Protein AF-A0A7C3JV66-F1 (afdb_monomer_lite)

Foldseek 3Di:
DDPVVVPPDPLDQFDDDPDLDGHGPPVSLCVVLVVVVVVVVCVVVCPPPPPDPDQDPSRVVSVVVVVVSVVVSVVVVVVVVVVVVVVVVVVVVVVVVVVVVVVVVVVVVVVVVVVVVVVVVVVVVVVVVVVVVVVVVVVCVVQVNPDDDDDDDDVVVVVVVLVVQLVVQLVVQLVVQLVPDPVHSVVSSVVSSVVSCVVSVVVVVLVVQLCVQCPGPDPVSVVSSVVSVVVVVVCVVVVVVVVVVVVVVCVPDPD

Radius of gyration: 59.65 Å; chains: 1; bounding box: 115×51×145 Å

Structure (mmCIF, N/CA/C/O backbone):
data_AF-A0A7C3JV66-F1
#
_entry.id   AF-A0A7C3JV66-F1
#
loop_
_atom_site.group_PDB
_atom_site.id
_atom_site.type_symbol
_atom_site.label_atom_id
_atom_site.label_alt_id
_atom_site.label_comp_id
_atom_site.label_asym_id
_atom_site.label_entity_id
_atom_site.label_seq_id
_atom_site.pdbx_PDB_ins_code
_atom_site.Cartn_x
_atom_site.Cartn_y
_atom_site.Cartn_z
_ato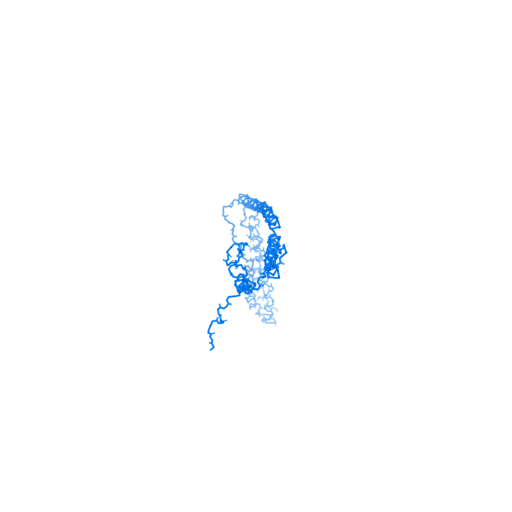m_site.occupancy
_atom_site.B_iso_or_equiv
_atom_site.auth_seq_id
_atom_site.auth_comp_id
_atom_site.auth_asym_id
_atom_site.auth_atom_id
_atom_site.pdbx_PDB_model_num
ATOM 1 N N . MET A 1 1 ? -16.865 -41.214 76.179 1.00 39.75 1 MET A N 1
ATOM 2 C CA . MET A 1 1 ? -16.984 -39.825 75.681 1.00 39.75 1 MET A CA 1
ATOM 3 C C . MET A 1 1 ? -18.108 -39.816 74.647 1.00 39.75 1 MET A C 1
ATOM 5 O O . MET A 1 1 ? -17.989 -40.510 73.648 1.00 39.75 1 MET A O 1
ATOM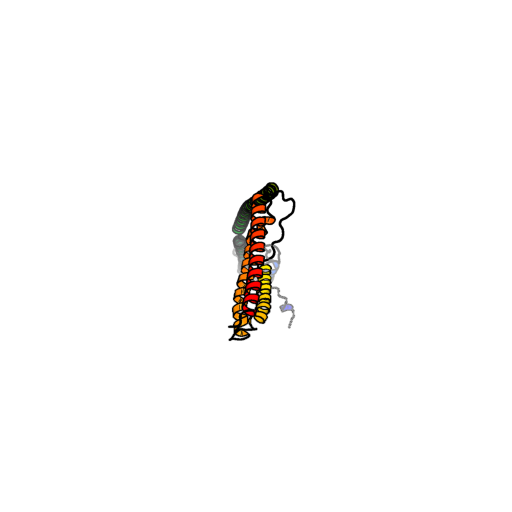 9 N N . LYS A 1 2 ? -19.270 -39.223 74.961 1.00 37.91 2 LYS A N 1
ATOM 10 C CA . LYS A 1 2 ? -20.495 -39.349 74.145 1.00 37.91 2 LYS A CA 1
ATOM 11 C C . LYS A 1 2 ? -20.362 -38.524 72.855 1.00 37.91 2 LYS A C 1
ATOM 13 O O . LYS A 1 2 ? -20.131 -37.323 72.930 1.00 37.91 2 LYS A O 1
ATOM 18 N N . LEU A 1 3 ? -20.567 -39.160 71.697 1.00 39.59 3 LEU A N 1
ATOM 19 C CA . LEU A 1 3 ? -20.550 -38.552 70.352 1.00 39.59 3 LEU A CA 1
ATOM 20 C C . LEU A 1 3 ? -21.604 -37.442 70.128 1.00 39.59 3 LEU A C 1
ATOM 22 O O . LEU A 1 3 ? -21.605 -36.792 69.089 1.00 39.59 3 LEU A O 1
ATOM 26 N N . SER A 1 4 ? -22.481 -37.177 71.100 1.00 42.06 4 SER A N 1
ATOM 27 C CA . SER A 1 4 ? -23.541 -36.166 71.007 1.00 42.06 4 SER A CA 1
ATOM 28 C C . SER A 1 4 ? -23.044 -34.714 71.033 1.00 42.06 4 SER A C 1
ATOM 30 O O . SER A 1 4 ? -23.839 -33.809 70.809 1.00 42.06 4 SER A O 1
ATOM 32 N N . ALA A 1 5 ? -21.761 -34.470 71.322 1.00 41.44 5 ALA A N 1
ATOM 33 C CA . ALA A 1 5 ? -21.188 -33.120 71.370 1.00 41.44 5 ALA A CA 1
ATOM 34 C C . ALA A 1 5 ? -20.700 -32.595 70.003 1.00 41.44 5 ALA A C 1
ATOM 36 O O . ALA A 1 5 ? -20.472 -31.398 69.870 1.00 41.44 5 ALA A O 1
ATOM 37 N N . LEU A 1 6 ? -20.563 -33.459 68.987 1.00 38.09 6 LEU A N 1
ATOM 38 C CA . LEU A 1 6 ? -20.038 -33.088 67.661 1.00 38.09 6 LEU A CA 1
ATOM 39 C C . LEU A 1 6 ? -21.105 -32.570 66.678 1.00 38.09 6 LEU A C 1
ATOM 41 O O . LEU A 1 6 ? -20.753 -31.943 65.687 1.00 38.09 6 LEU A O 1
ATOM 45 N N . PHE A 1 7 ? -22.394 -32.775 66.968 1.00 47.66 7 PHE A N 1
ATOM 46 C CA . PHE A 1 7 ? -23.520 -32.337 66.123 1.00 47.66 7 PHE A CA 1
ATOM 47 C C . PHE A 1 7 ? -24.371 -31.233 66.764 1.00 47.66 7 PHE A C 1
ATOM 49 O O . PHE A 1 7 ? -25.539 -31.056 66.422 1.00 47.66 7 PHE A O 1
ATOM 56 N N . GLY A 1 8 ? -23.808 -30.480 67.711 1.00 44.38 8 GLY A N 1
ATOM 57 C CA . GLY A 1 8 ? -24.455 -29.272 68.208 1.00 44.38 8 GLY A CA 1
ATOM 58 C C . GLY A 1 8 ? -24.410 -28.193 67.134 1.00 44.38 8 GLY A C 1
ATOM 59 O O . GLY A 1 8 ? -23.492 -27.380 67.140 1.00 44.38 8 GLY A O 1
ATOM 60 N N . THR A 1 9 ? -25.376 -28.187 66.211 1.00 49.03 9 THR A N 1
ATOM 61 C CA . THR A 1 9 ? -25.636 -27.029 65.348 1.00 49.03 9 THR A CA 1
ATOM 62 C C . THR A 1 9 ? -25.616 -25.772 66.219 1.00 49.03 9 THR A C 1
ATOM 64 O O . THR A 1 9 ? -26.250 -25.792 67.285 1.00 49.03 9 THR A O 1
ATOM 67 N N . PRO A 1 10 ? -24.889 -24.705 65.830 1.00 47.03 10 PRO A N 1
ATOM 68 C CA . PRO A 1 10 ? -24.920 -23.453 66.573 1.00 47.03 10 PRO A CA 1
ATOM 69 C C . PRO A 1 10 ? -26.387 -23.079 66.772 1.00 47.03 10 PRO A C 1
ATOM 71 O O . PRO A 1 10 ? -27.158 -23.068 65.814 1.00 47.03 10 PRO A O 1
ATOM 74 N N . ARG A 1 11 ? -26.799 -22.903 68.032 1.00 59.09 11 ARG A N 1
ATOM 75 C CA . ARG A 1 11 ? -28.198 -22.643 68.386 1.00 59.09 11 ARG A CA 1
ATOM 76 C C . ARG A 1 11 ? -28.547 -21.237 67.915 1.00 59.09 11 ARG A C 1
ATOM 78 O O . ARG A 1 11 ? -28.377 -20.278 68.661 1.00 59.09 11 ARG A O 1
ATOM 85 N N . THR A 1 12 ? -28.952 -21.117 66.659 1.00 67.81 12 THR A N 1
ATOM 86 C CA . THR A 1 12 ? -29.491 -19.885 66.099 1.00 67.81 12 THR A CA 1
ATOM 87 C C . THR A 1 12 ? -30.889 -19.673 66.661 1.00 67.81 12 THR A C 1
ATOM 89 O O . THR A 1 12 ? -31.653 -20.623 66.808 1.00 67.81 12 THR A O 1
ATOM 92 N N . ASN A 1 13 ? -31.241 -18.428 66.965 1.00 76.69 13 ASN A N 1
ATOM 93 C CA . ASN A 1 13 ? -32.577 -18.069 67.449 1.00 76.69 13 ASN A CA 1
ATOM 94 C C . ASN A 1 13 ? -33.614 -17.983 66.314 1.00 76.69 13 ASN A C 1
ATOM 96 O O . ASN A 1 13 ? -34.725 -17.499 66.511 1.00 76.69 13 ASN A O 1
ATOM 100 N N . VAL A 1 14 ? -33.243 -18.417 65.111 1.00 80.75 14 VAL A N 1
ATOM 101 C CA . VAL A 1 14 ? -34.038 -18.325 63.891 1.00 80.75 14 VAL A CA 1
ATOM 102 C C . VAL A 1 14 ? -34.094 -19.677 63.198 1.00 80.75 14 VAL A C 1
ATOM 104 O O . VAL A 1 14 ? -33.124 -20.442 63.217 1.00 80.75 14 VAL A O 1
ATOM 107 N N . VAL A 1 15 ? -35.235 -19.954 62.575 1.00 81.44 15 VAL A N 1
ATOM 108 C CA . VAL A 1 15 ? -35.468 -21.142 61.757 1.00 81.44 15 VAL A CA 1
ATOM 109 C C . VAL A 1 15 ? -34.633 -21.030 60.485 1.00 81.44 15 VAL A C 1
ATOM 111 O O . VAL A 1 15 ? -34.602 -19.979 59.842 1.00 81.44 15 VAL A O 1
ATOM 114 N N . SER A 1 16 ? -33.966 -22.117 60.090 1.00 76.06 16 SER A N 1
ATOM 115 C CA . SER A 1 16 ? -33.287 -22.173 58.794 1.00 76.06 16 SER A CA 1
ATOM 116 C C . SER A 1 16 ? -34.290 -21.894 57.678 1.00 76.06 16 SER A C 1
ATOM 118 O O . SER A 1 16 ? -35.263 -22.625 57.506 1.00 76.06 16 SER A O 1
ATOM 120 N N . SER A 1 17 ? -34.063 -20.817 56.935 1.00 73.44 17 SER A N 1
ATOM 121 C CA . SER A 1 17 ? -34.985 -20.344 55.912 1.00 73.44 17 SER A CA 1
ATOM 122 C C . SER A 1 17 ? -34.219 -19.811 54.713 1.00 73.44 17 SER A C 1
ATOM 124 O O . SER A 1 17 ? -33.119 -19.279 54.849 1.00 73.44 17 SER A O 1
ATOM 126 N N . ILE A 1 18 ? -34.832 -19.943 53.539 1.00 71.81 18 ILE A N 1
ATOM 127 C CA . ILE A 1 18 ? -34.407 -19.274 52.302 1.00 71.81 18 ILE A CA 1
ATOM 128 C C . ILE A 1 18 ? -34.943 -17.837 52.211 1.00 71.81 18 ILE A C 1
ATOM 130 O O . ILE A 1 18 ? -34.600 -17.105 51.287 1.00 71.81 18 ILE A O 1
ATOM 134 N N . LEU A 1 19 ? -35.812 -17.440 53.146 1.00 73.31 19 LEU A N 1
ATOM 135 C CA . LEU A 1 19 ? -36.377 -16.098 53.211 1.00 73.31 19 LEU A CA 1
ATOM 136 C C . LEU A 1 19 ? -35.350 -15.111 53.773 1.00 73.31 19 LEU A C 1
ATOM 138 O O . LEU A 1 19 ? -34.603 -15.433 54.694 1.00 73.31 19 LEU A O 1
ATOM 142 N N . THR A 1 20 ? -35.379 -13.878 53.266 1.00 66.31 20 THR A N 1
ATOM 143 C CA . THR A 1 20 ? -34.521 -12.770 53.723 1.00 66.31 20 THR A CA 1
ATOM 144 C C . THR A 1 20 ? -34.708 -12.455 55.210 1.00 66.31 20 THR A C 1
ATOM 146 O O . THR A 1 20 ? -33.759 -12.036 55.864 1.00 66.31 20 THR A O 1
ATOM 149 N N . PHE A 1 21 ? -35.907 -12.712 55.742 1.00 71.75 21 PHE A N 1
ATOM 150 C CA . PHE A 1 21 ? -36.226 -12.632 57.165 1.00 71.75 21 PHE A CA 1
ATOM 151 C C . PHE A 1 21 ? -36.651 -14.017 57.663 1.00 71.75 21 PHE A C 1
ATOM 153 O O . PHE A 1 21 ? -37.798 -14.425 57.450 1.00 71.75 21 PHE A O 1
ATOM 160 N N . PRO A 1 22 ? -35.734 -14.786 58.270 1.00 78.69 22 PRO A N 1
ATOM 161 C CA . PRO A 1 22 ? -36.082 -16.072 58.844 1.00 78.69 22 PRO A CA 1
ATOM 162 C C . PRO A 1 22 ? -36.990 -15.864 60.061 1.00 78.69 22 PRO A C 1
ATOM 164 O O . PRO A 1 22 ? -36.826 -14.915 60.827 1.00 78.69 22 PRO A O 1
ATOM 167 N N . GLN A 1 23 ? -37.962 -16.757 60.239 1.00 80.19 23 GLN A N 1
ATOM 168 C CA . GLN A 1 23 ? -38.829 -16.714 61.414 1.00 80.19 23 GLN A CA 1
ATOM 169 C C . GLN A 1 23 ? -38.017 -17.021 62.674 1.00 80.19 23 GLN A C 1
ATOM 171 O O . GLN A 1 23 ? -37.077 -17.818 62.633 1.00 80.19 23 GLN A O 1
ATOM 176 N N . ILE A 1 24 ? -38.396 -16.413 63.797 1.00 81.88 24 ILE A N 1
ATOM 177 C CA . ILE A 1 24 ? -37.800 -16.717 65.101 1.00 81.88 24 ILE A CA 1
ATOM 178 C C . ILE A 1 24 ? -38.102 -18.182 65.442 1.00 81.88 24 ILE A C 1
ATOM 180 O O . ILE A 1 24 ? -39.254 -18.615 65.384 1.00 81.88 24 ILE A O 1
ATOM 184 N N . ASP A 1 25 ? -37.074 -18.952 65.802 1.00 86.75 25 ASP A N 1
ATOM 185 C CA . ASP A 1 25 ? -37.244 -20.314 66.310 1.00 86.75 25 ASP A CA 1
ATOM 186 C C . ASP A 1 25 ? -37.715 -20.238 67.764 1.00 86.75 25 ASP A C 1
ATOM 188 O O . ASP A 1 25 ? -36.920 -20.262 68.706 1.00 86.75 25 ASP A O 1
ATOM 192 N N . ILE A 1 26 ? -39.032 -20.121 67.935 1.00 84.12 26 ILE A N 1
ATOM 193 C CA . ILE A 1 26 ? -39.683 -20.012 69.245 1.00 84.12 26 ILE A CA 1
ATOM 194 C C . ILE A 1 26 ? -39.311 -21.210 70.128 1.00 84.12 26 ILE A C 1
ATOM 196 O O . ILE A 1 26 ? -39.034 -21.046 71.317 1.00 84.12 26 ILE A O 1
ATOM 200 N N . GLU A 1 27 ? -39.257 -22.422 69.570 1.00 83.81 27 GLU A N 1
ATOM 201 C CA . GLU A 1 27 ? -38.907 -23.604 70.353 1.00 83.81 27 GLU A CA 1
ATOM 202 C C . GLU A 1 27 ? -37.419 -23.659 70.704 1.00 83.81 27 GLU A C 1
ATOM 204 O O . GLU A 1 27 ? -37.056 -24.031 71.824 1.00 83.81 27 GLU A O 1
ATOM 209 N N . GLY A 1 28 ? -36.545 -23.309 69.761 1.00 84.31 28 GLY A N 1
ATOM 210 C CA . GLY A 1 28 ? -35.104 -23.212 69.975 1.00 84.31 28 GLY A CA 1
ATOM 211 C C . GLY A 1 28 ? -34.763 -22.184 71.041 1.00 84.31 28 GLY A C 1
ATOM 212 O O . GLY A 1 28 ? -34.009 -22.495 71.967 1.00 84.31 28 GLY A O 1
ATOM 213 N N . MET A 1 29 ? -35.390 -21.011 70.975 1.00 84.06 29 MET A N 1
ATOM 214 C CA . MET A 1 29 ? -35.245 -19.943 71.957 1.00 84.06 29 MET A CA 1
ATOM 215 C C . MET A 1 29 ? -35.806 -20.364 73.322 1.00 84.06 29 MET A C 1
ATOM 217 O O . MET A 1 29 ? -35.121 -20.220 74.335 1.00 84.06 29 MET A O 1
ATOM 221 N N . ALA A 1 30 ? -36.976 -21.014 73.368 1.00 85.19 30 ALA A N 1
ATOM 222 C CA . ALA A 1 30 ? -37.544 -21.535 74.612 1.00 85.19 30 ALA A CA 1
ATOM 223 C C . ALA A 1 30 ? -36.666 -22.612 75.273 1.00 85.19 30 ALA A C 1
ATOM 225 O O . ALA A 1 30 ? -36.559 -22.664 76.503 1.00 85.19 30 ALA A O 1
ATOM 226 N N . ARG A 1 31 ? -36.004 -23.459 74.470 1.00 86.38 31 ARG A N 1
ATOM 227 C CA . ARG A 1 31 ? -35.001 -24.428 74.944 1.00 86.38 31 ARG A CA 1
ATOM 228 C C . ARG A 1 31 ? -33.712 -23.742 75.404 1.00 86.38 31 ARG A C 1
ATOM 230 O O . ARG A 1 31 ? -33.146 -24.159 76.413 1.00 86.38 31 ARG A O 1
ATOM 237 N N . LYS A 1 32 ? -33.243 -22.713 74.690 1.00 84.56 32 LYS A N 1
ATOM 238 C CA . LYS A 1 32 ? -32.028 -21.939 75.010 1.00 84.56 32 LYS A CA 1
ATOM 239 C C . LYS A 1 32 ? -32.172 -21.204 76.343 1.00 84.56 32 LYS A C 1
ATOM 241 O O . LYS A 1 32 ? -31.308 -21.356 77.201 1.00 84.56 32 LYS A O 1
ATOM 246 N N . LEU A 1 33 ? -33.292 -20.509 76.531 1.00 86.88 33 LEU A N 1
ATOM 247 C CA . LEU A 1 33 ? -33.625 -19.746 77.739 1.00 86.88 33 LEU A CA 1
ATOM 248 C C . LEU A 1 33 ? -34.170 -20.621 78.882 1.00 86.88 33 LEU A C 1
ATOM 250 O O . LEU A 1 33 ? -34.411 -20.124 79.981 1.00 86.88 33 LEU A O 1
ATOM 254 N N . ARG A 1 34 ? -34.364 -21.929 78.638 1.00 88.31 34 ARG A N 1
ATOM 255 C CA . ARG A 1 34 ? -34.912 -22.913 79.592 1.00 88.31 34 ARG A CA 1
ATOM 256 C C . ARG A 1 34 ? -36.251 -22.480 80.201 1.00 88.31 34 ARG A C 1
ATOM 258 O O . ARG A 1 34 ? -36.523 -22.736 81.373 1.00 88.31 34 ARG A O 1
ATOM 265 N N . ILE A 1 35 ? -37.113 -21.859 79.392 1.00 88.06 35 ILE A N 1
ATOM 266 C CA . ILE A 1 35 ? -38.351 -21.197 79.847 1.00 88.06 35 ILE A CA 1
ATOM 267 C C . ILE A 1 35 ? -39.253 -22.161 80.630 1.00 88.06 35 ILE A C 1
ATOM 269 O O . ILE A 1 35 ? -39.776 -21.810 81.682 1.00 88.06 35 ILE A O 1
ATOM 273 N N . ARG A 1 36 ? -39.401 -23.410 80.165 1.00 87.38 36 ARG A N 1
ATOM 274 C CA . ARG A 1 36 ? -40.258 -24.416 80.825 1.00 87.38 36 ARG A CA 1
ATOM 275 C C . ARG A 1 36 ? -39.732 -24.861 82.193 1.00 87.38 36 ARG A C 1
ATOM 277 O O . ARG A 1 36 ? -40.522 -25.149 83.086 1.00 87.38 36 ARG A O 1
ATOM 284 N N . GLU A 1 37 ? -38.413 -24.949 82.345 1.00 86.81 37 GLU A N 1
ATOM 285 C CA . GLU A 1 37 ? -37.762 -25.337 83.601 1.00 86.81 37 GLU A CA 1
ATOM 286 C C . GLU A 1 37 ? -37.852 -24.186 84.606 1.00 86.81 37 GLU A C 1
ATOM 288 O O . GLU A 1 37 ? -38.403 -24.362 85.693 1.00 86.81 37 GLU A O 1
ATOM 293 N N . ARG A 1 38 ? -37.458 -22.981 84.176 1.00 86.62 38 ARG A N 1
ATOM 294 C CA . ARG A 1 38 ? -37.539 -21.750 84.973 1.00 86.62 38 ARG A CA 1
ATOM 295 C C . ARG A 1 38 ? -38.971 -21.431 85.384 1.00 86.62 38 ARG A C 1
ATOM 297 O O . ARG A 1 38 ? -39.207 -21.139 86.546 1.00 86.62 38 ARG A O 1
ATOM 304 N N . GLY A 1 39 ? -39.943 -21.575 84.483 1.00 87.12 39 GLY A N 1
ATOM 305 C CA . GLY A 1 39 ? -41.360 -21.377 84.797 1.00 87.12 39 GLY A CA 1
ATOM 306 C C . GLY A 1 39 ? -41.881 -22.362 85.850 1.00 87.12 39 GLY A C 1
ATOM 307 O O . GLY A 1 39 ? -42.653 -21.983 86.727 1.00 87.12 39 GLY A O 1
ATOM 308 N N . ARG A 1 40 ? -41.417 -23.620 85.836 1.00 87.56 40 ARG A N 1
ATOM 309 C CA . ARG A 1 40 ? -41.787 -24.615 86.857 1.00 87.56 40 ARG A CA 1
ATOM 310 C C . ARG A 1 40 ? -41.147 -24.319 88.214 1.00 87.56 40 ARG A C 1
ATOM 312 O O . ARG A 1 40 ? -41.765 -24.576 89.245 1.00 87.56 40 ARG A O 1
ATOM 319 N N . GLU A 1 41 ? -39.918 -23.815 88.226 1.00 86.94 41 GLU A N 1
ATOM 320 C CA . GLU A 1 41 ? -39.219 -23.396 89.444 1.00 86.94 41 GLU A CA 1
ATOM 321 C C . GLU A 1 41 ? -39.828 -22.127 90.051 1.00 86.94 41 GLU A C 1
ATOM 323 O O . GLU A 1 41 ? -40.083 -22.098 91.254 1.00 86.94 41 GLU A O 1
ATOM 328 N N . GLN A 1 42 ? -40.123 -21.123 89.223 1.00 85.31 42 GLN A N 1
ATOM 329 C CA . GLN A 1 42 ? -40.795 -19.873 89.600 1.00 85.31 42 GLN A CA 1
ATOM 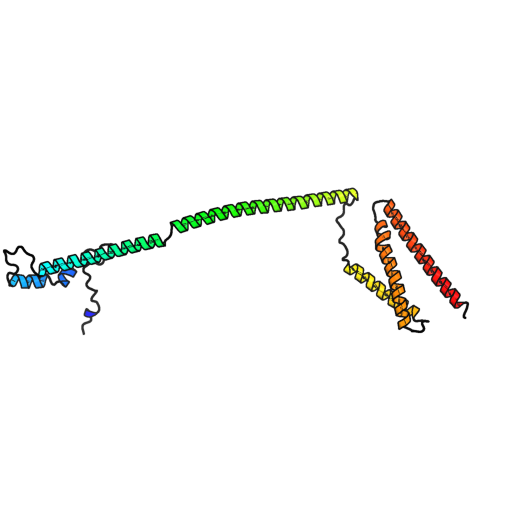330 C C . GLN A 1 42 ? -42.209 -20.148 90.136 1.00 85.31 42 GLN A C 1
ATOM 332 O O . GLN A 1 42 ? -42.565 -19.691 91.222 1.00 85.31 42 GLN A O 1
ATOM 337 N N . GLY A 1 43 ? -42.976 -21.008 89.456 1.00 84.31 43 GLY A N 1
ATOM 338 C CA . GLY A 1 43 ? -44.329 -21.382 89.875 1.00 84.31 43 GLY A CA 1
ATOM 339 C C . GLY A 1 43 ? -44.380 -22.098 91.229 1.00 84.31 43 GLY A C 1
ATOM 340 O O . GLY A 1 43 ? -45.268 -21.835 92.031 1.00 84.31 43 GLY A O 1
ATOM 341 N N . LYS A 1 44 ? -43.387 -22.941 91.559 1.00 88.94 44 LYS A N 1
ATOM 342 C CA . LYS A 1 44 ? -43.268 -23.543 92.907 1.00 88.94 44 LYS A CA 1
ATOM 343 C C . LYS A 1 44 ? -43.017 -22.509 94.007 1.00 88.94 44 LYS A C 1
ATOM 345 O O . LYS A 1 44 ? -43.246 -22.802 95.177 1.00 88.94 44 LYS A O 1
ATOM 350 N N . ARG A 1 45 ? -42.499 -21.339 93.639 1.00 86.38 45 ARG A N 1
ATOM 351 C CA . ARG A 1 45 ? -42.151 -20.240 94.545 1.00 86.38 45 ARG A CA 1
ATOM 352 C C . ARG A 1 45 ? -43.211 -19.133 94.547 1.00 86.38 45 ARG A C 1
ATOM 354 O O . ARG A 1 45 ? -43.001 -18.144 95.236 1.00 86.38 45 ARG A O 1
ATOM 361 N N . ASN A 1 46 ? -44.328 -19.306 93.823 1.00 82.44 46 ASN A N 1
ATOM 362 C CA . ASN A 1 46 ? -45.352 -18.277 93.592 1.00 82.44 46 ASN A CA 1
ATOM 363 C C . ASN A 1 46 ? -44.750 -16.950 93.100 1.00 82.44 46 ASN A C 1
ATOM 365 O O . ASN A 1 46 ? -45.087 -15.872 93.588 1.00 82.44 46 ASN A O 1
ATOM 369 N N . LEU A 1 47 ? -43.819 -17.059 92.152 1.00 80.69 47 LEU A N 1
ATOM 370 C CA . LEU A 1 47 ? -43.228 -15.937 91.439 1.00 80.69 47 LEU A CA 1
ATOM 371 C C . LEU A 1 47 ? -43.715 -15.958 89.978 1.00 80.69 47 LEU A C 1
ATOM 373 O O . LEU A 1 47 ? -43.746 -17.043 89.387 1.00 80.69 47 LEU A O 1
ATOM 377 N N . PRO A 1 48 ? -44.052 -14.801 89.383 1.00 80.12 48 PRO A N 1
ATOM 378 C CA . PRO A 1 48 ? -44.224 -13.495 90.028 1.00 80.12 48 PRO A CA 1
ATOM 379 C C . PRO A 1 48 ? -45.451 -13.460 90.962 1.00 80.12 48 PRO A C 1
ATOM 381 O O . PRO A 1 48 ? -46.309 -14.341 90.921 1.00 80.12 48 PRO A O 1
ATOM 384 N N . SER A 1 49 ? -45.520 -12.446 91.833 1.00 81.62 49 SER A N 1
ATOM 385 C CA . SER A 1 49 ? -46.692 -12.225 92.696 1.00 81.62 49 SER A CA 1
ATOM 386 C C . SER A 1 49 ? -47.964 -12.086 91.851 1.00 81.62 49 SER A C 1
ATOM 388 O O . SER A 1 49 ? -47.918 -11.492 90.776 1.00 81.62 49 SER A O 1
ATOM 390 N N . LEU A 1 50 ? -49.104 -12.571 92.355 1.00 78.69 50 LEU A N 1
ATOM 391 C CA . LEU A 1 50 ? -50.403 -12.497 91.667 1.00 78.69 50 LEU A CA 1
ATOM 392 C C . LEU A 1 50 ? -50.835 -11.055 91.339 1.00 78.69 50 LEU A C 1
ATOM 394 O O . LEU A 1 50 ? -51.576 -10.847 90.384 1.00 78.69 50 LEU A O 1
ATOM 398 N N . ASP A 1 51 ? -50.338 -10.076 92.099 1.00 83.31 51 ASP A N 1
ATOM 399 C CA . ASP A 1 51 ? -50.605 -8.647 91.892 1.00 83.31 51 ASP A CA 1
ATOM 400 C C . ASP A 1 51 ? -49.528 -7.940 91.044 1.00 83.31 51 ASP A C 1
ATOM 402 O O . ASP A 1 51 ? -49.602 -6.727 90.829 1.00 83.31 51 ASP A O 1
ATOM 406 N N . SER A 1 52 ? -48.505 -8.667 90.576 1.00 82.12 52 SER A N 1
ATOM 407 C CA . SER A 1 52 ? -47.422 -8.088 89.778 1.00 82.12 52 SER A CA 1
ATOM 408 C C . SER A 1 52 ? -47.936 -7.627 88.418 1.00 82.12 52 SER A C 1
ATOM 410 O O . SER A 1 52 ? -48.594 -8.375 87.696 1.00 82.12 52 SER A O 1
ATOM 412 N N . ARG A 1 53 ? -47.599 -6.389 88.051 1.00 81.75 53 ARG A N 1
ATOM 413 C CA . ARG A 1 53 ? -47.883 -5.803 86.729 1.00 81.75 53 ARG A CA 1
ATOM 414 C C . ARG A 1 53 ? -46.625 -5.539 85.908 1.00 81.75 53 ARG A C 1
ATOM 416 O O . ARG A 1 53 ? -46.728 -5.108 84.764 1.00 81.75 53 ARG A O 1
ATOM 423 N N . GLU A 1 54 ? -45.461 -5.767 86.501 1.00 86.62 54 GLU A N 1
ATOM 424 C CA . GLU A 1 54 ? -44.166 -5.599 85.855 1.00 86.62 54 GLU A CA 1
ATOM 425 C C . GLU A 1 54 ? -43.612 -6.955 85.433 1.00 86.62 54 GLU A C 1
ATOM 427 O O . GLU A 1 54 ? -43.896 -7.973 86.074 1.00 86.62 54 GLU A O 1
ATOM 432 N N . LEU A 1 55 ? -42.821 -6.936 84.359 1.00 84.88 55 LEU A N 1
ATOM 433 C CA . LEU A 1 55 ? -42.140 -8.120 83.856 1.00 84.88 55 LEU A CA 1
ATOM 434 C C . LEU A 1 55 ? -41.100 -8.590 84.867 1.00 84.88 55 LEU A C 1
ATOM 436 O O . LEU A 1 55 ? -40.267 -7.800 85.326 1.00 84.88 55 LEU A O 1
ATOM 440 N N . ASP A 1 56 ? -41.120 -9.881 85.169 1.00 85.12 56 ASP A N 1
ATOM 441 C CA . ASP A 1 56 ? -40.108 -10.506 86.004 1.00 85.12 56 ASP A CA 1
ATOM 442 C C . ASP A 1 56 ? -38.748 -10.599 85.277 1.00 85.12 56 ASP A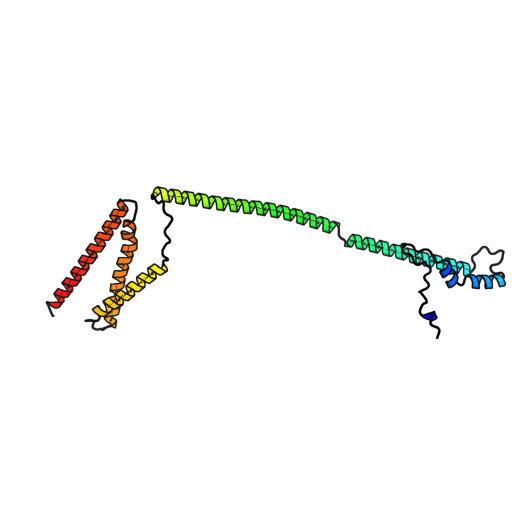 C 1
ATOM 444 O O . ASP A 1 56 ? -38.617 -10.340 84.079 1.00 85.12 56 ASP A O 1
ATOM 448 N N . ALA A 1 57 ? -37.692 -10.971 86.003 1.00 85.50 57 ALA A N 1
ATOM 449 C CA . ALA A 1 57 ? -36.349 -11.059 85.427 1.00 85.50 57 ALA A CA 1
ATOM 450 C C . ALA A 1 57 ? -36.235 -12.072 84.265 1.00 85.50 57 ALA A C 1
ATOM 452 O O . ALA A 1 57 ? -35.380 -11.909 83.398 1.00 85.50 57 ALA A O 1
ATOM 453 N N . VAL A 1 58 ? -37.065 -13.121 84.239 1.00 86.38 58 VAL A N 1
ATOM 454 C CA . VAL A 1 58 ? -37.094 -14.122 83.158 1.00 86.38 58 VAL A CA 1
ATOM 455 C C . VAL A 1 58 ? -37.801 -13.547 81.936 1.00 86.38 58 VAL A C 1
ATOM 457 O O . VAL A 1 58 ? -37.324 -13.711 80.818 1.00 86.38 58 VAL A O 1
ATOM 460 N N . GLU A 1 59 ? -38.922 -12.865 82.146 1.00 86.25 59 GLU A N 1
ATOM 461 C CA . GLU A 1 59 ? -39.710 -12.196 81.119 1.00 86.25 59 GLU A CA 1
ATOM 462 C C . GLU A 1 59 ? -38.910 -11.067 80.459 1.00 86.25 59 GLU A C 1
ATOM 464 O O . GLU A 1 59 ? -38.872 -10.989 79.232 1.00 86.25 59 GLU A O 1
ATOM 469 N N . GLN A 1 60 ? -38.181 -10.264 81.239 1.00 89.56 60 GLN A N 1
ATOM 470 C CA . GLN A 1 60 ? -37.257 -9.255 80.708 1.00 89.56 60 GLN A CA 1
ATOM 471 C C . GLN A 1 60 ? -36.122 -9.881 79.888 1.00 89.56 60 GLN A C 1
ATOM 473 O O . GLN A 1 60 ? -35.761 -9.361 78.836 1.00 89.56 60 GLN A O 1
ATOM 478 N N . GLU A 1 61 ? -35.569 -11.014 80.325 1.00 89.44 61 GLU A N 1
ATOM 479 C CA . GLU A 1 61 ? -34.532 -11.727 79.570 1.00 89.44 61 GLU A CA 1
ATOM 480 C C . GLU A 1 61 ? -35.065 -12.270 78.234 1.00 89.44 61 GLU A C 1
ATOM 482 O O . GLU A 1 61 ? -34.371 -12.192 77.222 1.00 89.44 61 GLU A O 1
ATOM 487 N N . ILE A 1 62 ? -36.310 -12.762 78.203 1.00 88.88 62 ILE A N 1
ATOM 488 C CA . ILE A 1 62 ? -36.976 -13.195 76.965 1.00 88.88 62 ILE A CA 1
ATOM 489 C C . ILE A 1 62 ? -37.153 -12.013 76.005 1.00 88.88 62 ILE A C 1
ATOM 491 O O . ILE A 1 62 ? -36.836 -12.143 74.823 1.00 88.88 62 ILE A O 1
ATOM 495 N N . VAL A 1 63 ? -37.630 -10.867 76.501 1.00 90.25 63 VAL A N 1
ATOM 496 C CA . VAL A 1 63 ? -37.797 -9.650 75.689 1.00 90.25 63 VAL A CA 1
ATOM 497 C C . VAL A 1 63 ? -36.454 -9.195 75.121 1.00 90.25 63 VAL A C 1
ATOM 499 O O . VAL A 1 63 ? -36.336 -9.034 73.908 1.00 90.25 63 VAL A O 1
ATOM 502 N N . ASN A 1 64 ? -35.421 -9.096 75.961 1.00 90.56 64 ASN A N 1
ATOM 503 C CA . ASN A 1 64 ? -34.082 -8.681 75.541 1.00 90.56 64 ASN A CA 1
ATOM 504 C C . ASN A 1 64 ? -33.485 -9.612 74.475 1.00 90.56 64 ASN A C 1
ATOM 506 O O . ASN A 1 64 ? -32.835 -9.147 73.540 1.00 90.56 64 ASN A O 1
ATOM 510 N N . GLU A 1 65 ? -33.697 -10.927 74.586 1.00 88.62 65 GLU A N 1
ATOM 511 C CA . GLU A 1 65 ? -33.207 -11.892 73.597 1.00 88.62 65 GLU A CA 1
ATOM 512 C C . GLU A 1 65 ? -33.914 -11.728 72.241 1.00 88.62 65 GLU A C 1
ATOM 514 O O . GLU A 1 65 ? -33.264 -11.778 71.194 1.00 88.62 65 GLU A O 1
ATOM 519 N N . ILE A 1 66 ? -35.232 -11.497 72.247 1.00 88.00 66 ILE A N 1
ATOM 520 C CA . ILE A 1 66 ? -36.016 -11.248 71.028 1.00 88.00 66 ILE A CA 1
ATOM 521 C C . ILE A 1 66 ? -35.601 -9.922 70.381 1.00 88.00 66 ILE A C 1
ATOM 523 O O . ILE A 1 66 ? -35.392 -9.874 69.169 1.00 88.00 66 ILE A O 1
ATOM 527 N N . GLU A 1 67 ? -35.451 -8.857 71.170 1.00 89.50 67 GLU A N 1
ATOM 528 C CA . GLU A 1 67 ? -35.015 -7.544 70.685 1.00 89.50 67 GLU A CA 1
ATOM 529 C C . GLU A 1 67 ? -33.592 -7.588 70.121 1.00 89.50 67 GLU A C 1
ATOM 531 O O . GLU A 1 67 ? -33.332 -7.036 69.050 1.00 89.50 67 GLU A O 1
ATOM 536 N N . SER A 1 68 ? -32.684 -8.302 70.791 1.00 89.06 68 SER A N 1
ATOM 537 C CA . SER A 1 68 ? -31.314 -8.529 70.327 1.00 89.06 68 SER A CA 1
ATOM 538 C C . SER A 1 68 ? -31.290 -9.250 68.978 1.00 89.06 68 SER A C 1
ATOM 540 O O . SER A 1 68 ? -30.633 -8.791 68.039 1.00 89.06 68 SER A O 1
ATOM 542 N N . GLU A 1 69 ? -32.066 -10.330 68.825 1.00 87.19 69 GLU A N 1
ATOM 543 C CA . GLU A 1 69 ? -32.175 -11.034 67.545 1.00 87.19 69 GLU A CA 1
ATOM 544 C C . GLU A 1 69 ? -32.790 -10.136 66.461 1.00 87.19 69 GLU A C 1
ATOM 546 O O . GLU A 1 69 ? -32.282 -10.086 65.340 1.00 87.19 69 GLU A O 1
ATOM 551 N N . GLY A 1 70 ? -33.827 -9.363 66.798 1.00 85.75 70 GLY A N 1
ATOM 552 C CA . GLY A 1 70 ? -34.416 -8.367 65.903 1.00 85.75 70 GLY A CA 1
ATOM 553 C C . GLY A 1 70 ? -33.386 -7.347 65.407 1.00 85.75 70 GLY A C 1
ATOM 554 O O . GLY A 1 70 ? -33.292 -7.100 64.202 1.00 85.75 70 GLY A O 1
ATOM 555 N N . GLY A 1 71 ? -32.552 -6.822 66.307 1.00 88.94 71 GLY A N 1
ATOM 556 C CA . GLY A 1 71 ? -31.456 -5.911 65.975 1.00 88.94 71 GLY A CA 1
ATOM 557 C C . GLY A 1 71 ? -30.402 -6.546 65.062 1.00 88.94 71 GLY A C 1
ATOM 558 O O . GLY A 1 71 ? -29.964 -5.923 64.093 1.00 88.94 71 GLY A O 1
ATOM 559 N N . VAL A 1 72 ? -30.032 -7.807 65.306 1.00 88.25 72 VAL A N 1
ATOM 560 C CA . VAL A 1 72 ? -29.101 -8.557 64.444 1.00 88.25 72 VAL A CA 1
ATOM 561 C C . VAL A 1 72 ? -29.661 -8.718 63.030 1.00 88.25 72 VAL A C 1
ATOM 563 O O . VAL A 1 72 ? -28.941 -8.487 62.056 1.00 88.25 72 VAL A O 1
ATOM 566 N N . GLN A 1 73 ? -30.931 -9.103 62.892 1.00 86.19 73 GLN A N 1
ATOM 567 C CA . GLN A 1 73 ? -31.556 -9.283 61.578 1.00 86.19 73 GLN A CA 1
ATOM 568 C C . GLN A 1 73 ? -31.736 -7.948 60.842 1.00 86.19 73 GLN A C 1
ATOM 570 O O . GLN A 1 73 ? -31.511 -7.877 59.633 1.00 86.19 73 GLN A O 1
ATOM 575 N N . TYR A 1 74 ? -32.058 -6.872 61.564 1.00 87.19 74 TYR A N 1
ATOM 576 C CA . TYR A 1 74 ? -32.150 -5.529 60.995 1.00 87.19 74 TYR A CA 1
ATOM 577 C C . TYR A 1 74 ? -30.800 -5.022 60.464 1.00 87.19 74 TYR A C 1
ATOM 579 O O . TYR A 1 74 ? -30.719 -4.539 59.336 1.00 87.19 74 TYR A O 1
ATOM 587 N N . ASN A 1 75 ? -29.715 -5.207 61.222 1.00 89.94 75 ASN A N 1
ATOM 588 C CA . ASN A 1 75 ? -28.374 -4.825 60.773 1.00 89.94 75 ASN A CA 1
ATOM 589 C C . ASN A 1 75 ? -27.935 -5.613 59.530 1.00 89.94 75 ASN A C 1
ATOM 591 O O . ASN A 1 75 ? -27.419 -5.023 58.583 1.00 89.94 75 ASN A O 1
ATOM 595 N N . LYS A 1 76 ? -28.223 -6.922 59.471 1.00 88.00 76 LYS A N 1
ATOM 596 C CA . LYS A 1 76 ? -27.973 -7.732 58.263 1.00 88.00 76 LYS A CA 1
ATOM 597 C C . LYS A 1 76 ? -28.723 -7.201 57.043 1.00 88.00 76 LYS A C 1
ATOM 599 O O . LYS A 1 76 ? -28.180 -7.199 55.941 1.00 88.00 76 LYS A O 1
ATOM 604 N N . TYR A 1 77 ? -29.964 -6.752 57.224 1.00 86.19 77 TYR A N 1
ATOM 605 C CA . TYR A 1 77 ? -30.735 -6.138 56.146 1.00 86.19 77 TYR A CA 1
ATOM 606 C C . TYR A 1 77 ? -30.071 -4.851 55.633 1.00 86.19 77 TYR A C 1
ATOM 608 O O . TYR A 1 77 ? -29.917 -4.693 54.420 1.00 86.19 77 TYR A O 1
ATOM 616 N N . LEU A 1 78 ? -29.626 -3.969 56.532 1.00 90.94 78 LEU A N 1
ATOM 617 C CA . LEU A 1 78 ? -28.921 -2.742 56.152 1.00 90.94 78 LEU A CA 1
ATOM 618 C C . LEU A 1 78 ? -27.609 -3.040 55.409 1.00 90.94 78 LEU A C 1
ATOM 620 O O . LEU A 1 78 ? -27.334 -2.421 54.379 1.00 90.94 78 LEU A O 1
ATOM 624 N N . ASP A 1 79 ? -26.841 -4.030 55.868 1.00 91.50 79 ASP A N 1
ATOM 625 C CA . ASP A 1 79 ? -25.610 -4.468 55.200 1.00 91.50 79 ASP A CA 1
ATOM 626 C C . ASP A 1 79 ? -25.882 -5.018 53.795 1.00 91.50 79 ASP A C 1
ATOM 628 O O . ASP A 1 79 ? -25.160 -4.705 52.841 1.00 91.50 79 ASP A O 1
ATOM 632 N N . HIS A 1 80 ? -26.950 -5.804 53.632 1.00 89.06 80 HIS A N 1
ATOM 633 C CA . HIS A 1 80 ? -27.379 -6.279 52.319 1.00 89.06 80 HIS A CA 1
ATOM 634 C C . HIS A 1 80 ? -27.778 -5.116 51.408 1.00 89.06 80 HIS A C 1
ATOM 636 O O . HIS A 1 80 ? -27.325 -5.066 50.266 1.00 89.06 80 HIS A O 1
ATOM 642 N N . GLN A 1 81 ? -28.573 -4.160 51.897 1.00 91.06 81 GLN A N 1
ATOM 643 C CA . GLN A 1 81 ? -28.988 -2.992 51.118 1.00 91.06 81 GLN A CA 1
ATOM 644 C C . GLN A 1 81 ? -27.780 -2.177 50.642 1.00 91.06 81 GLN A C 1
ATOM 646 O O . GLN A 1 81 ? -27.701 -1.815 49.465 1.00 91.06 81 GLN A O 1
ATOM 651 N N . LYS A 1 82 ? -26.809 -1.946 51.531 1.00 93.12 82 LYS A N 1
ATOM 652 C CA . LYS A 1 82 ? -25.555 -1.275 51.190 1.00 93.12 82 LYS A CA 1
ATOM 653 C C . LYS A 1 82 ? -24.769 -2.056 50.138 1.00 93.12 82 LYS A C 1
ATOM 655 O O . LYS A 1 82 ? -24.397 -1.489 49.119 1.00 93.12 82 LYS A O 1
ATOM 660 N N . THR A 1 83 ? -24.609 -3.365 50.327 1.00 91.38 83 THR A N 1
ATOM 661 C CA . THR A 1 83 ? -23.914 -4.239 49.368 1.00 91.38 83 THR A CA 1
ATOM 662 C C . THR A 1 83 ? -24.573 -4.211 47.987 1.00 91.38 83 THR A C 1
ATOM 664 O O . THR A 1 83 ? -23.878 -4.192 46.973 1.00 91.38 83 THR A O 1
ATOM 667 N N . TYR A 1 84 ? -25.909 -4.198 47.916 1.00 86.81 84 TYR A N 1
ATOM 668 C CA . TYR A 1 84 ? -26.627 -4.083 46.645 1.00 86.81 84 TYR A CA 1
ATOM 669 C C . TYR A 1 84 ? -26.413 -2.723 45.980 1.00 86.81 84 TYR A C 1
ATOM 671 O O . TYR A 1 84 ? -26.171 -2.682 44.776 1.00 86.81 84 TYR A O 1
ATOM 679 N N . SER A 1 85 ? -26.452 -1.635 46.751 1.00 88.25 85 SER A N 1
ATOM 680 C CA . SER A 1 85 ? -26.162 -0.287 46.253 1.00 88.25 85 SER A CA 1
ATOM 681 C C . SER A 1 85 ? -24.734 -0.184 45.705 1.00 88.25 85 SER A C 1
ATOM 683 O O . SER A 1 85 ? -24.530 0.249 44.572 1.00 88.25 85 SER A O 1
ATOM 685 N N . ASP A 1 86 ? -23.747 -0.677 46.457 1.00 89.38 86 ASP A N 1
ATOM 686 C CA . ASP A 1 86 ? -22.341 -0.678 46.048 1.00 89.38 86 ASP A CA 1
ATOM 687 C C . ASP A 1 86 ? -22.137 -1.502 44.769 1.00 89.38 86 ASP A C 1
ATOM 689 O O . ASP A 1 86 ? -21.443 -1.066 43.850 1.00 89.38 86 ASP A O 1
ATOM 693 N N . ARG A 1 87 ? -22.803 -2.660 44.657 1.00 87.12 87 ARG A N 1
ATOM 694 C CA . ARG A 1 87 ? -22.776 -3.488 43.442 1.00 87.12 87 ARG A CA 1
ATOM 695 C C . ARG A 1 87 ? -23.401 -2.778 42.245 1.00 87.12 87 ARG A C 1
ATOM 697 O O . ARG A 1 87 ? -22.793 -2.784 41.179 1.00 87.12 87 ARG A O 1
ATOM 704 N N . LEU A 1 88 ? -24.567 -2.154 42.413 1.00 84.50 88 LEU A N 1
ATOM 705 C CA . LEU A 1 88 ? -25.235 -1.393 41.351 1.00 84.50 88 LEU A CA 1
ATOM 706 C C . LEU A 1 88 ? -24.362 -0.239 40.849 1.00 84.50 88 LEU A C 1
ATOM 708 O O . LEU A 1 88 ? -24.210 -0.071 39.642 1.00 84.50 88 LEU A O 1
ATOM 712 N N . ASN A 1 89 ? -23.728 0.494 41.762 1.00 84.06 89 ASN A N 1
ATOM 713 C CA . ASN A 1 89 ? -22.822 1.584 41.409 1.00 84.06 89 ASN A CA 1
ATOM 714 C C . ASN A 1 89 ? -21.541 1.065 40.734 1.00 84.06 89 ASN A C 1
ATOM 716 O O . ASN A 1 89 ? -21.105 1.620 39.728 1.00 84.06 89 ASN A O 1
ATOM 720 N N . SER A 1 90 ? -20.967 -0.037 41.231 1.00 83.25 90 SER A N 1
ATOM 721 C CA . SER A 1 90 ? -19.770 -0.660 40.644 1.00 83.25 90 SER A CA 1
ATOM 722 C C . SER A 1 90 ? -20.005 -1.259 39.259 1.00 83.25 90 SER A C 1
ATOM 724 O O . SER A 1 90 ? -19.072 -1.340 38.465 1.00 83.25 90 SER A O 1
ATOM 726 N N . ALA A 1 91 ? -21.244 -1.661 38.953 1.00 81.38 91 ALA A N 1
ATOM 727 C CA . ALA A 1 91 ? -21.597 -2.192 37.644 1.00 81.38 91 ALA A CA 1
ATOM 728 C C . ALA A 1 91 ? -21.449 -1.134 36.540 1.00 81.38 91 ALA A C 1
ATOM 730 O O . ALA A 1 91 ? -21.360 -1.504 35.372 1.00 81.38 91 ALA A O 1
ATOM 731 N N . GLY A 1 92 ? -21.413 0.160 36.899 1.00 83.88 92 GLY A N 1
ATOM 732 C CA . GLY A 1 92 ? -21.029 1.245 35.995 1.00 83.88 92 GLY A CA 1
ATOM 733 C C . GLY A 1 92 ? -21.840 1.268 34.702 1.00 83.88 92 GLY A C 1
ATOM 734 O O . GLY A 1 92 ? -21.309 1.625 33.655 1.00 83.88 92 GLY A O 1
ATOM 735 N N . LEU A 1 93 ? -23.106 0.836 34.753 1.00 83.69 93 LEU A N 1
ATOM 736 C CA . LEU A 1 93 ? -23.923 0.573 33.563 1.00 83.69 93 LEU A CA 1
ATOM 737 C C . LEU A 1 93 ? -24.078 1.816 32.682 1.00 83.69 93 LEU A C 1
ATOM 739 O O . LEU A 1 93 ? -24.109 1.706 31.461 1.00 83.69 93 LEU A O 1
ATOM 743 N N . GLU A 1 94 ? -24.131 2.993 33.299 1.00 84.50 94 GLU A N 1
ATOM 744 C CA . GLU A 1 94 ? -24.196 4.277 32.603 1.00 84.50 94 GLU A CA 1
ATOM 745 C C . GLU A 1 94 ? -22.891 4.596 31.857 1.00 84.50 94 GLU A C 1
ATOM 747 O O . GLU A 1 94 ? -22.920 4.997 30.690 1.00 84.50 94 GLU A O 1
ATOM 752 N N . THR A 1 95 ? -21.740 4.323 32.480 1.00 88.25 95 THR A N 1
ATOM 753 C CA . THR A 1 95 ? -20.424 4.426 31.834 1.00 88.25 95 THR A CA 1
ATOM 754 C C . THR A 1 95 ? -20.327 3.460 30.661 1.00 88.25 95 THR A C 1
ATOM 756 O O . THR A 1 95 ? -19.982 3.873 29.557 1.00 88.25 95 THR A O 1
ATOM 759 N N . LEU A 1 96 ? -20.713 2.196 30.862 1.00 89.75 96 LEU A N 1
ATOM 760 C CA . LEU A 1 96 ? -20.672 1.171 29.820 1.00 89.75 96 LEU A CA 1
ATOM 761 C C . LEU A 1 96 ? -21.581 1.535 28.634 1.00 89.75 96 LEU A C 1
ATOM 763 O O . LEU A 1 96 ? -21.185 1.400 27.479 1.00 89.75 96 LEU A O 1
ATOM 767 N N . ALA A 1 97 ? -22.790 2.035 28.905 1.00 91.25 97 ALA A N 1
ATOM 768 C CA . ALA A 1 97 ? -23.714 2.489 27.869 1.00 91.25 97 ALA A CA 1
ATOM 769 C C . ALA A 1 97 ? -23.134 3.663 27.063 1.00 91.25 97 ALA A C 1
ATOM 771 O O . ALA A 1 97 ? -23.232 3.683 25.834 1.00 91.25 97 ALA A O 1
ATOM 772 N N . THR A 1 98 ? -22.482 4.607 27.744 1.00 93.81 98 THR A N 1
ATOM 773 C CA . THR A 1 98 ? -21.832 5.761 27.111 1.00 93.81 98 THR A CA 1
ATOM 774 C C . THR A 1 98 ? -20.630 5.337 26.263 1.00 93.81 98 THR A C 1
ATOM 776 O O . THR A 1 98 ? -20.468 5.812 25.138 1.00 93.81 98 THR A O 1
ATOM 779 N N . GLU A 1 99 ? -19.813 4.401 26.751 1.00 94.56 99 GLU A N 1
ATOM 780 C CA . GLU A 1 99 ? -18.687 3.833 26.003 1.00 94.56 99 GLU A CA 1
ATOM 781 C C . GLU A 1 99 ? -19.155 3.101 24.745 1.00 94.56 99 GLU A C 1
ATOM 783 O O . GLU A 1 99 ? -18.623 3.344 23.662 1.00 94.56 99 GLU A O 1
ATOM 788 N N . ILE A 1 100 ? -20.188 2.258 24.854 1.00 95.88 100 ILE A N 1
ATOM 789 C CA . ILE A 1 100 ? -20.758 1.538 23.708 1.00 95.88 100 ILE A CA 1
ATOM 790 C C . ILE A 1 100 ? -21.279 2.523 22.658 1.00 95.88 100 ILE A C 1
ATOM 792 O O . ILE A 1 100 ? -20.984 2.364 21.472 1.00 95.88 100 ILE A O 1
ATOM 796 N N . ALA A 1 101 ? -22.015 3.557 23.075 1.00 96.19 101 ALA A N 1
ATOM 797 C CA . ALA A 1 101 ? -22.517 4.583 22.165 1.00 96.19 101 ALA A CA 1
ATOM 798 C C . ALA A 1 101 ? -21.373 5.335 21.463 1.00 96.19 101 ALA A C 1
ATOM 800 O O . ALA A 1 101 ? -21.416 5.541 20.249 1.00 96.19 101 ALA A O 1
ATOM 801 N N . SER A 1 102 ? -20.324 5.688 22.209 1.00 96.94 102 SER A N 1
ATOM 802 C CA . SER A 1 102 ? -19.134 6.359 21.678 1.00 96.94 102 SER A CA 1
ATOM 803 C C . SER A 1 102 ? -18.396 5.493 20.652 1.00 96.94 102 SER A C 1
ATOM 805 O O . SER A 1 102 ? -18.117 5.945 19.540 1.00 96.94 102 SER A O 1
ATOM 807 N N . ILE A 1 103 ? -18.153 4.218 20.973 1.00 97.69 103 ILE A N 1
ATOM 808 C CA . ILE A 1 103 ? -17.497 3.263 20.070 1.00 97.69 103 ILE A CA 1
ATOM 809 C C . ILE A 1 103 ? -18.330 3.057 18.804 1.00 97.69 103 ILE A C 1
ATOM 811 O O . ILE A 1 103 ? -17.774 3.028 17.708 1.00 97.69 103 ILE A O 1
ATOM 815 N N . ALA A 1 104 ? -19.654 2.934 18.927 1.00 97.69 104 ALA A N 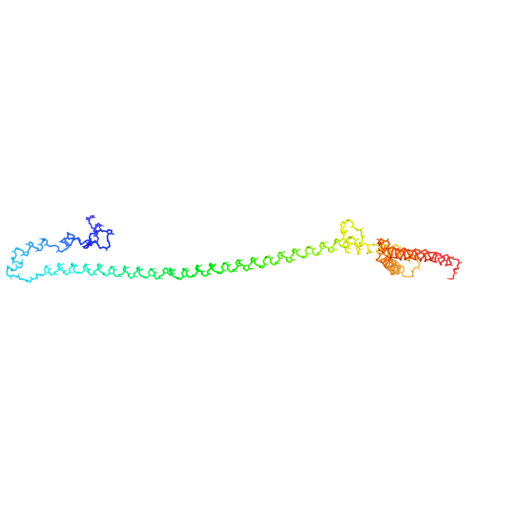1
ATOM 816 C CA . ALA A 1 104 ? -20.538 2.782 17.776 1.00 97.69 104 ALA A CA 1
ATOM 817 C C . ALA A 1 104 ? -20.478 4.008 16.849 1.00 97.69 104 ALA A C 1
ATOM 819 O O . ALA A 1 104 ? -20.362 3.855 15.630 1.00 97.69 104 ALA A O 1
ATOM 820 N N . GLN A 1 105 ? -20.490 5.217 17.417 1.00 97.62 105 GLN A N 1
ATOM 821 C CA . GLN A 1 105 ? -20.399 6.461 16.654 1.00 97.62 105 GLN A CA 1
ATOM 822 C C . GLN A 1 105 ? -19.037 6.616 15.958 1.00 97.62 105 GLN A C 1
ATOM 824 O O . GLN A 1 105 ? -18.968 6.994 14.783 1.00 97.62 105 GLN A O 1
ATOM 829 N N . ASP A 1 106 ? -17.950 6.300 16.659 1.00 97.81 106 ASP A N 1
ATOM 830 C CA . ASP A 1 106 ? -16.596 6.324 16.107 1.00 97.81 106 ASP A CA 1
ATOM 831 C C . ASP A 1 106 ? -16.430 5.278 14.995 1.00 97.81 106 ASP A C 1
ATOM 833 O O . ASP A 1 106 ? -15.909 5.585 13.922 1.00 97.81 106 ASP A O 1
ATOM 837 N N . ALA A 1 107 ? -16.950 4.063 15.189 1.00 97.75 107 ALA A N 1
ATOM 838 C CA . ALA A 1 107 ? -16.938 3.013 14.176 1.00 97.75 107 ALA A CA 1
ATOM 839 C C .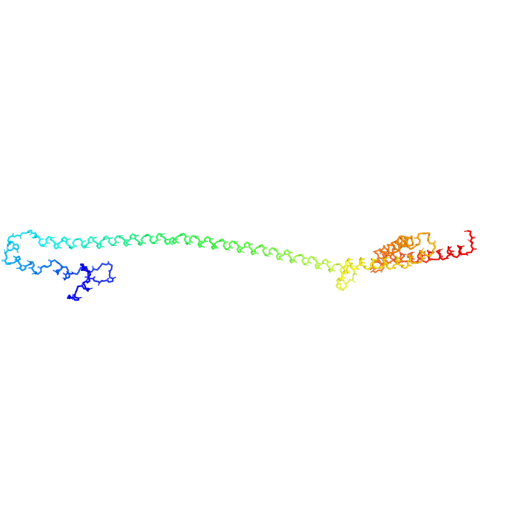 ALA A 1 107 ? -17.700 3.429 12.909 1.00 97.75 107 ALA A C 1
ATOM 841 O O . ALA A 1 107 ? -17.179 3.254 11.804 1.00 97.75 107 ALA A O 1
ATOM 842 N N . ALA A 1 108 ? -18.888 4.028 13.053 1.00 98.06 108 ALA A N 1
ATOM 843 C CA . ALA A 1 108 ? -19.670 4.535 11.926 1.00 98.06 108 ALA A CA 1
ATOM 844 C C . ALA A 1 108 ? -18.908 5.628 11.157 1.00 98.06 108 ALA A C 1
ATOM 846 O O . ALA A 1 108 ? -18.758 5.548 9.936 1.00 98.06 108 ALA A O 1
ATOM 847 N N . THR A 1 109 ? -18.331 6.591 11.878 1.00 97.88 109 THR A N 1
ATOM 848 C CA . THR A 1 109 ? -17.559 7.700 11.292 1.00 97.88 109 THR A CA 1
ATOM 849 C C . THR A 1 109 ? -16.301 7.200 10.573 1.00 97.88 109 THR A C 1
ATOM 851 O O . THR A 1 109 ? -15.978 7.626 9.457 1.00 97.88 109 THR A O 1
ATOM 854 N N . LYS A 1 110 ? -15.581 6.251 11.185 1.00 97.94 110 LYS A N 1
ATOM 855 C CA . LYS A 1 110 ? -14.400 5.612 10.589 1.00 97.94 110 LYS A CA 1
ATOM 856 C C . LYS A 1 110 ? -14.763 4.826 9.338 1.00 97.94 110 LYS A C 1
ATOM 858 O O . LYS A 1 110 ? -14.020 4.887 8.357 1.00 97.94 110 LYS A O 1
ATOM 863 N N . PHE A 1 111 ? -15.882 4.105 9.355 1.00 97.81 111 PHE A N 1
ATOM 864 C CA . PHE A 1 111 ? -16.361 3.358 8.199 1.00 97.81 111 PHE A CA 1
ATOM 865 C C . PHE A 1 111 ? -16.703 4.288 7.032 1.00 97.81 111 PHE A C 1
ATOM 867 O O . PHE A 1 111 ? -16.225 4.068 5.919 1.00 97.81 111 PHE A O 1
ATOM 874 N N . GLU A 1 112 ? -17.447 5.365 7.283 1.00 97.81 112 GLU A N 1
ATOM 875 C CA . GLU A 1 112 ? -17.777 6.366 6.265 1.00 97.81 112 GLU A CA 1
ATOM 876 C C . GLU A 1 112 ? -16.511 6.999 5.670 1.00 97.81 112 GLU A C 1
ATOM 878 O O . GLU A 1 112 ? -16.342 7.054 4.448 1.00 97.81 112 GLU A O 1
ATOM 883 N N . THR A 1 113 ? -15.567 7.393 6.528 1.00 98.12 113 THR A N 1
ATOM 884 C CA . THR A 1 113 ? -14.298 7.992 6.097 1.00 98.12 113 THR A CA 1
ATOM 885 C C . THR A 1 113 ? -13.490 7.031 5.228 1.00 98.12 113 THR A C 1
ATOM 887 O O . THR A 1 113 ? -13.020 7.423 4.159 1.00 98.12 113 THR A O 1
ATOM 890 N N . ARG A 1 114 ? -13.347 5.766 5.648 1.00 96.81 114 ARG A N 1
ATOM 891 C CA . ARG A 1 114 ? -12.614 4.748 4.879 1.00 96.81 114 ARG A CA 1
ATOM 892 C C . ARG A 1 114 ? -13.282 4.446 3.548 1.00 96.81 114 ARG A C 1
ATOM 894 O O . ARG A 1 114 ? -12.583 4.350 2.545 1.00 96.81 114 ARG A O 1
ATOM 901 N N . THR A 1 115 ? -14.608 4.353 3.518 1.00 98.19 115 THR A N 1
ATOM 902 C CA . THR A 1 115 ? -15.355 4.156 2.271 1.00 98.19 115 THR A CA 1
ATOM 903 C C . THR A 1 115 ? -15.151 5.330 1.321 1.00 98.19 115 THR A C 1
ATOM 905 O O . THR A 1 115 ? -14.891 5.116 0.138 1.00 98.19 115 THR A O 1
ATOM 908 N N . ARG A 1 116 ? -15.188 6.571 1.820 1.00 97.12 116 ARG A N 1
ATOM 909 C CA . ARG A 1 116 ? -14.954 7.767 1.001 1.00 97.12 116 ARG A CA 1
ATOM 910 C C . ARG A 1 116 ? -13.540 7.802 0.422 1.00 97.12 116 ARG A C 1
ATOM 912 O O . ARG A 1 116 ? -13.393 8.039 -0.774 1.00 97.12 116 ARG A O 1
ATOM 919 N N . VAL A 1 117 ? -12.522 7.544 1.247 1.00 97.88 117 VAL A N 1
ATOM 920 C CA . VAL A 1 117 ? -11.116 7.499 0.804 1.00 97.88 117 VAL A CA 1
ATOM 921 C C . VAL A 1 117 ? -10.915 6.386 -0.221 1.00 97.88 117 VAL A C 1
ATOM 923 O O . VAL A 1 117 ? -10.491 6.668 -1.335 1.00 97.88 117 VAL A O 1
ATOM 926 N N . GLY A 1 118 ? -11.328 5.155 0.094 1.00 97.38 118 GLY A N 1
ATOM 927 C CA . GLY A 1 118 ? -11.172 4.019 -0.817 1.00 97.38 118 GLY A CA 1
ATOM 928 C C . GLY A 1 118 ? -11.922 4.200 -2.139 1.00 97.38 118 GLY A C 1
ATOM 929 O O . GLY A 1 118 ? -11.431 3.802 -3.192 1.00 97.38 118 GLY A O 1
ATOM 930 N N . THR A 1 119 ? -13.084 4.858 -2.114 1.00 97.88 119 THR A N 1
ATOM 931 C CA . THR A 1 119 ? -13.812 5.228 -3.337 1.00 97.88 119 THR A CA 1
ATOM 932 C C . THR A 1 119 ? -13.023 6.247 -4.162 1.00 97.88 119 THR A C 1
ATOM 934 O O . THR A 1 119 ? -12.918 6.094 -5.378 1.00 97.88 119 THR A O 1
ATOM 937 N N . GLY A 1 120 ? -12.440 7.263 -3.519 1.00 97.88 120 GLY A N 1
ATOM 938 C CA . GLY A 1 120 ? -11.573 8.244 -4.175 1.00 97.88 120 GLY A CA 1
ATOM 939 C C . GLY A 1 120 ? -10.356 7.599 -4.838 1.00 97.88 120 GLY A C 1
ATOM 940 O O . GLY A 1 120 ? -10.113 7.836 -6.022 1.00 97.88 120 GLY A O 1
ATOM 941 N N . ASP A 1 121 ? -9.660 6.724 -4.113 1.00 97.75 121 ASP A N 1
ATOM 942 C CA . ASP A 1 121 ? -8.495 5.988 -4.613 1.00 97.75 121 ASP A CA 1
ATOM 943 C C . ASP A 1 121 ? -8.865 5.106 -5.812 1.00 97.75 121 ASP A C 1
ATOM 945 O O . ASP A 1 121 ? -8.171 5.099 -6.830 1.00 97.75 121 ASP A O 1
ATOM 949 N N . LEU A 1 122 ? -10.010 4.416 -5.744 1.00 98.12 122 LEU A N 1
ATOM 950 C CA . LEU A 1 122 ? -10.512 3.599 -6.847 1.00 98.12 122 LEU A CA 1
ATOM 951 C C . LEU A 1 122 ? -10.814 4.441 -8.095 1.00 98.12 122 LEU A C 1
ATOM 953 O O . LEU A 1 122 ? -10.481 4.032 -9.209 1.00 98.12 122 LEU A O 1
ATOM 957 N N . TYR A 1 123 ? -11.431 5.616 -7.935 1.00 97.88 123 TYR A N 1
ATOM 958 C CA . TYR A 1 123 ? -11.689 6.519 -9.059 1.00 97.88 123 TYR A CA 1
ATOM 959 C C . TYR A 1 123 ? -10.402 7.096 -9.649 1.00 97.88 123 TYR A C 1
ATOM 961 O O . TYR A 1 123 ? -10.311 7.210 -10.873 1.00 97.88 123 TYR A O 1
ATOM 969 N N . ALA A 1 124 ? -9.411 7.420 -8.817 1.00 97.75 124 ALA A N 1
ATOM 970 C CA . ALA A 1 124 ? -8.102 7.871 -9.275 1.00 97.75 124 ALA A CA 1
ATOM 971 C C . ALA A 1 124 ? -7.392 6.777 -10.089 1.00 97.75 124 ALA A C 1
ATOM 973 O O . ALA A 1 124 ? -7.007 7.026 -11.231 1.00 97.75 124 ALA A O 1
ATOM 974 N N . ALA A 1 125 ? -7.335 5.547 -9.570 1.00 97.62 125 ALA A N 1
ATOM 975 C CA . ALA A 1 125 ? -6.749 4.405 -10.271 1.00 97.62 125 ALA A CA 1
ATOM 976 C C . ALA A 1 125 ? -7.489 4.091 -11.582 1.00 97.62 125 ALA A C 1
ATOM 978 O O . ALA A 1 125 ? -6.872 3.874 -12.624 1.00 97.62 125 ALA A O 1
ATOM 979 N N . LYS A 1 126 ? -8.830 4.126 -11.570 1.00 97.81 126 LYS A N 1
ATOM 980 C CA . LYS A 1 126 ? -9.644 3.958 -12.783 1.00 97.81 126 LYS A CA 1
ATOM 981 C C . LYS A 1 126 ? -9.309 5.021 -13.828 1.00 97.81 126 LYS A C 1
ATOM 983 O O . LYS A 1 126 ? -9.212 4.704 -15.013 1.00 97.81 126 LYS A O 1
ATOM 988 N N . ARG A 1 127 ? -9.171 6.277 -13.402 1.00 97.75 127 ARG A N 1
ATOM 989 C CA . ARG A 1 127 ? -8.834 7.393 -14.285 1.00 97.75 127 ARG A CA 1
ATOM 990 C C . ARG A 1 127 ? -7.447 7.216 -14.894 1.00 97.75 127 ARG A C 1
ATOM 992 O O . ARG A 1 127 ? -7.325 7.358 -16.103 1.00 97.75 127 ARG A O 1
ATOM 999 N N . GLU A 1 128 ? -6.453 6.845 -14.095 1.00 97.69 128 GLU A N 1
ATOM 1000 C CA . GLU A 1 128 ? -5.086 6.593 -14.561 1.00 97.69 128 GLU A CA 1
ATOM 1001 C C . GLU A 1 128 ? -5.038 5.476 -15.610 1.00 97.69 128 GLU A C 1
ATOM 1003 O O . GLU A 1 128 ? -4.450 5.652 -16.679 1.00 97.69 128 GLU A O 1
ATOM 1008 N N . VAL A 1 129 ? -5.716 4.351 -15.353 1.00 97.50 129 VAL A N 1
ATOM 1009 C CA . VAL A 1 129 ? -5.819 3.244 -16.317 1.00 97.50 129 VAL A CA 1
ATOM 1010 C C . VAL A 1 129 ? -6.467 3.721 -17.611 1.00 97.50 129 VAL A C 1
ATOM 1012 O O . VAL A 1 129 ? -5.955 3.441 -18.693 1.00 97.50 129 VAL A O 1
ATOM 1015 N N . HIS A 1 130 ? -7.565 4.470 -17.512 1.00 97.88 130 HIS A N 1
ATOM 1016 C CA . HIS A 1 130 ? -8.280 4.957 -18.684 1.00 97.88 130 HIS A CA 1
ATOM 1017 C C . HIS A 1 130 ? -7.452 5.952 -19.506 1.00 97.88 130 HIS A C 1
ATOM 1019 O O . HIS A 1 130 ? -7.390 5.835 -20.728 1.00 97.88 130 HIS A O 1
ATOM 1025 N N . GLU A 1 131 ? -6.797 6.915 -18.855 1.00 97.38 131 GLU A N 1
ATOM 1026 C CA . GLU A 1 131 ? -5.925 7.892 -19.515 1.00 97.38 131 GLU A CA 1
ATOM 1027 C C . GLU A 1 131 ? -4.736 7.193 -20.191 1.00 97.38 131 GLU A C 1
ATOM 1029 O O . GLU A 1 131 ? -4.467 7.445 -21.368 1.00 97.38 131 GLU A O 1
ATOM 1034 N N . THR A 1 132 ? -4.099 6.242 -19.502 1.00 95.56 132 THR A N 1
ATOM 1035 C CA . THR A 1 132 ? -2.974 5.456 -20.036 1.00 95.56 132 THR A CA 1
ATOM 1036 C C . THR A 1 132 ? -3.399 4.585 -21.218 1.00 95.56 132 THR A C 1
ATOM 1038 O O . THR A 1 132 ? -2.696 4.500 -22.226 1.00 95.56 132 THR A O 1
ATOM 1041 N N . GLU A 1 133 ? -4.564 3.941 -21.137 1.00 95.56 133 GLU A N 1
ATOM 1042 C CA . GLU A 1 133 ? -5.100 3.131 -22.229 1.00 95.56 133 GLU A CA 1
ATOM 1043 C C . GLU A 1 133 ? -5.427 3.994 -23.452 1.00 95.56 133 GLU A C 1
ATOM 1045 O O . GLU A 1 133 ? -5.046 3.648 -24.575 1.00 95.56 133 GLU A O 1
ATOM 1050 N N . GLN A 1 134 ? -6.073 5.146 -23.250 1.00 96.56 134 GLN A N 1
ATOM 1051 C CA . GLN A 1 134 ? -6.339 6.093 -24.329 1.00 96.56 134 GLN A CA 1
ATOM 1052 C C . GLN A 1 134 ? -5.043 6.593 -24.976 1.00 96.56 134 GLN A C 1
ATOM 1054 O O . GLN A 1 134 ? -4.961 6.678 -26.204 1.00 96.56 134 GLN A O 1
ATOM 1059 N N . GLU A 1 135 ? -4.024 6.921 -24.182 1.00 95.69 135 GLU A N 1
ATOM 1060 C CA . GLU A 1 135 ? -2.721 7.336 -24.696 1.00 95.69 135 GLU A CA 1
ATOM 1061 C C . GLU A 1 135 ? -2.058 6.217 -25.504 1.00 95.69 135 GLU A C 1
ATOM 1063 O O . GLU A 1 135 ? -1.605 6.458 -26.626 1.00 95.69 135 GLU A O 1
ATOM 1068 N N . LEU A 1 136 ? -2.077 4.979 -24.999 1.00 93.38 136 LEU A N 1
ATOM 1069 C CA . LEU A 1 136 ? -1.559 3.812 -25.707 1.00 93.38 136 LEU A CA 1
ATOM 1070 C C . LEU A 1 136 ? -2.276 3.605 -27.046 1.00 93.38 136 LEU A C 1
ATOM 1072 O O . LEU A 1 136 ? -1.621 3.371 -28.065 1.00 93.38 136 LEU A O 1
ATOM 1076 N N . GLN A 1 137 ? -3.605 3.712 -27.075 1.00 93.44 137 GLN A N 1
ATOM 1077 C CA . GLN A 1 137 ? -4.389 3.594 -28.305 1.00 93.44 137 GLN A CA 1
ATOM 1078 C C . GLN A 1 137 ? -4.053 4.714 -29.296 1.00 93.44 137 GLN A C 1
ATOM 1080 O O . GLN A 1 137 ? -3.807 4.437 -30.471 1.00 93.44 137 GLN A O 1
ATOM 1085 N N . ARG A 1 138 ? -3.949 5.969 -28.836 1.00 94.50 138 ARG A N 1
ATOM 1086 C CA . ARG A 1 138 ? -3.522 7.103 -29.677 1.00 94.50 138 ARG A CA 1
ATOM 1087 C C . ARG A 1 138 ? -2.106 6.903 -30.211 1.00 94.50 138 ARG A C 1
ATOM 1089 O O . ARG A 1 138 ? -1.858 7.163 -31.388 1.00 94.50 138 ARG A O 1
ATOM 1096 N N . PHE A 1 139 ? -1.178 6.422 -29.384 1.00 91.94 139 PHE A N 1
ATOM 1097 C CA . PHE A 1 139 ? 0.188 6.099 -29.791 1.00 91.94 139 PHE A CA 1
ATOM 1098 C C . PHE A 1 139 ? 0.202 5.005 -30.863 1.00 91.94 139 PHE A C 1
ATOM 1100 O O . PHE A 1 139 ? 0.868 5.159 -31.891 1.00 91.94 139 PHE A O 1
ATOM 1107 N N . LYS A 1 140 ? -0.572 3.934 -30.662 1.00 90.69 140 LYS A N 1
ATOM 1108 C CA . LYS A 1 140 ? -0.740 2.848 -31.630 1.00 90.69 140 LYS A CA 1
ATOM 1109 C C . LYS A 1 140 ? -1.315 3.343 -32.950 1.00 90.69 140 LYS A C 1
ATOM 1111 O O . LYS A 1 140 ? -0.747 3.028 -33.986 1.00 90.69 140 LYS A O 1
ATOM 1116 N N . GLN A 1 141 ? -2.365 4.162 -32.933 1.00 91.06 141 GLN A N 1
ATOM 1117 C CA . GLN A 1 141 ? -2.975 4.721 -34.145 1.00 91.06 141 GLN A CA 1
ATOM 1118 C C . GLN A 1 141 ? -2.010 5.643 -34.901 1.00 91.06 141 GLN A C 1
ATOM 1120 O O . GLN A 1 141 ? -1.794 5.456 -36.097 1.00 91.06 141 GLN A O 1
ATOM 1125 N N . ARG A 1 142 ? -1.351 6.581 -34.203 1.00 89.06 142 ARG A N 1
ATOM 1126 C CA . ARG A 1 142 ? -0.363 7.501 -34.804 1.00 89.06 142 ARG A CA 1
ATOM 1127 C C . ARG A 1 142 ? 0.807 6.763 -35.454 1.00 89.06 142 ARG A C 1
ATOM 1129 O O . ARG A 1 142 ? 1.306 7.190 -36.490 1.00 89.06 142 ARG A O 1
ATOM 1136 N N . ASN A 1 143 ? 1.230 5.645 -34.866 1.00 86.19 143 ASN A N 1
ATOM 1137 C CA . ASN A 1 143 ? 2.328 4.828 -35.379 1.00 86.19 143 ASN A CA 1
ATOM 1138 C C . ASN A 1 143 ? 1.856 3.617 -36.210 1.00 86.19 143 ASN A C 1
ATOM 1140 O O . ASN A 1 143 ? 2.692 2.840 -36.670 1.00 86.19 143 ASN A O 1
ATOM 1144 N N . GLY A 1 144 ? 0.543 3.452 -36.418 1.00 88.31 144 GLY A N 1
ATOM 1145 C CA . GLY A 1 144 ? -0.111 2.260 -36.978 1.00 88.31 144 GLY A CA 1
ATOM 1146 C C . GLY A 1 144 ? 0.491 0.941 -36.488 1.00 88.31 144 GLY A C 1
ATOM 1147 O O . GLY A 1 144 ? 1.006 0.158 -37.283 1.00 88.31 144 GLY A O 1
ATOM 1148 N N . LEU A 1 145 ? 0.476 0.748 -35.169 1.00 87.88 145 LEU A N 1
ATOM 1149 C CA . LEU A 1 145 ? 0.935 -0.448 -34.471 1.00 87.88 145 LEU A CA 1
ATOM 1150 C C . LEU A 1 145 ? -0.272 -1.211 -33.919 1.00 87.88 145 LEU A C 1
ATOM 1152 O O . LEU A 1 145 ? -1.023 -0.670 -33.116 1.00 87.88 145 LEU A O 1
ATOM 1156 N N . GLU A 1 146 ? -0.411 -2.487 -34.259 1.00 88.06 146 GLU A N 1
ATOM 1157 C CA . GLU A 1 146 ? -1.455 -3.349 -33.670 1.00 88.06 146 GLU A CA 1
ATOM 1158 C C . GLU A 1 146 ? -0.905 -4.201 -32.514 1.00 88.06 146 GLU A C 1
ATOM 1160 O O . GLU A 1 146 ? -1.566 -4.435 -31.499 1.00 88.06 146 GLU A O 1
ATOM 1165 N N . ARG A 1 147 ? 0.371 -4.572 -32.618 1.00 85.12 147 ARG A N 1
ATOM 1166 C CA . ARG A 1 147 ? 1.111 -5.403 -31.662 1.00 85.12 147 ARG A CA 1
ATOM 1167 C C . ARG A 1 147 ? 1.289 -4.770 -30.265 1.00 85.12 147 ARG A C 1
ATOM 1169 O O . ARG A 1 147 ? 1.267 -3.541 -30.134 1.00 85.12 147 ARG A O 1
ATOM 1176 N N . PRO A 1 148 ? 1.518 -5.584 -29.215 1.00 84.19 148 PRO A N 1
ATOM 1177 C CA . PRO A 1 148 ? 1.957 -5.098 -27.906 1.00 84.19 148 PRO A CA 1
ATOM 1178 C C . PRO A 1 148 ? 3.391 -4.544 -27.944 1.00 84.19 148 PRO A C 1
ATOM 1180 O O . PRO A 1 148 ? 4.134 -4.748 -28.910 1.00 84.19 148 PRO A O 1
ATOM 1183 N N . ALA A 1 149 ? 3.781 -3.838 -26.879 1.00 82.19 149 ALA A N 1
ATOM 1184 C CA . ALA A 1 149 ? 5.155 -3.384 -26.703 1.00 82.19 149 ALA A CA 1
ATOM 1185 C C . ALA A 1 149 ? 6.106 -4.587 -26.634 1.00 82.19 149 ALA A C 1
ATOM 1187 O O . ALA A 1 149 ? 5.815 -5.598 -25.996 1.00 82.19 149 ALA A O 1
ATOM 1188 N N . TRP A 1 150 ? 7.250 -4.479 -27.302 1.00 81.25 150 TRP A N 1
ATOM 1189 C CA . TRP A 1 150 ? 8.305 -5.474 -27.173 1.00 81.25 150 TRP A CA 1
ATOM 1190 C C . TRP A 1 150 ? 8.979 -5.357 -25.809 1.00 81.25 150 TRP A C 1
ATOM 1192 O O . TRP A 1 150 ? 9.289 -4.251 -25.361 1.00 81.25 150 TRP A O 1
ATOM 1202 N N . ASN A 1 151 ? 9.259 -6.503 -25.186 1.00 80.69 151 ASN A N 1
ATOM 1203 C CA . ASN A 1 151 ? 10.063 -6.545 -23.972 1.00 80.69 151 ASN A CA 1
ATOM 1204 C C . ASN A 1 151 ? 11.448 -5.974 -24.271 1.00 80.69 151 ASN A C 1
ATOM 1206 O O . ASN A 1 151 ? 12.156 -6.451 -25.162 1.00 80.69 151 ASN A O 1
ATOM 1210 N N . GLN A 1 152 ? 11.828 -4.935 -23.533 1.00 79.94 152 GLN A N 1
ATOM 1211 C CA . GLN A 1 152 ? 13.144 -4.338 -23.685 1.00 79.94 152 GLN A CA 1
ATOM 1212 C C . GLN A 1 152 ? 14.200 -5.313 -23.168 1.00 79.94 152 GLN A C 1
ATOM 1214 O O . GLN A 1 152 ? 14.087 -5.854 -22.067 1.00 79.94 152 GLN A O 1
ATOM 1219 N N . VAL A 1 153 ? 15.242 -5.535 -23.967 1.00 85.31 153 VAL A N 1
ATOM 1220 C CA . VAL A 1 153 ? 16.408 -6.295 -23.520 1.00 85.31 153 VAL A CA 1
ATOM 1221 C C . VAL A 1 153 ? 17.057 -5.522 -22.365 1.00 85.31 153 VAL A C 1
ATOM 1223 O O . VAL A 1 153 ? 17.309 -4.322 -22.515 1.00 85.31 153 VAL A O 1
ATOM 1226 N N . PRO A 1 154 ? 17.330 -6.158 -21.212 1.00 91.31 154 PRO A N 1
ATOM 1227 C CA . PRO A 1 154 ? 17.898 -5.454 -20.072 1.00 91.31 154 PRO A CA 1
ATOM 1228 C C . PRO A 1 154 ? 19.281 -4.899 -20.428 1.00 91.31 154 PRO A C 1
ATOM 1230 O O . PRO A 1 154 ? 20.098 -5.589 -21.044 1.00 91.31 154 PRO A O 1
ATOM 1233 N N . ARG A 1 155 ? 19.561 -3.656 -20.012 1.00 89.44 155 ARG A N 1
ATOM 1234 C CA . ARG A 1 155 ? 20.796 -2.927 -20.372 1.00 89.44 155 ARG A CA 1
ATOM 1235 C C . ARG A 1 155 ? 22.068 -3.704 -20.033 1.00 89.44 155 ARG A C 1
ATOM 1237 O O . ARG A 1 155 ? 23.018 -3.663 -20.805 1.00 89.44 155 ARG A O 1
ATOM 1244 N N . ILE A 1 156 ? 22.055 -4.466 -18.938 1.00 93.69 156 ILE A N 1
ATOM 1245 C CA . ILE A 1 156 ? 23.186 -5.305 -18.522 1.00 93.69 156 ILE A CA 1
ATOM 1246 C C . ILE A 1 156 ? 23.570 -6.342 -19.581 1.00 93.69 156 ILE A C 1
ATOM 1248 O O . ILE A 1 156 ? 24.751 -6.589 -19.791 1.00 93.69 156 ILE A O 1
ATOM 1252 N N . ARG A 1 157 ? 22.592 -6.904 -20.307 1.00 92.25 157 ARG A N 1
ATOM 1253 C CA . ARG A 1 157 ? 22.861 -7.869 -21.378 1.00 92.25 157 ARG A CA 1
ATOM 1254 C C . ARG A 1 157 ? 23.554 -7.187 -22.556 1.00 92.25 157 ARG A C 1
ATOM 1256 O O . ARG A 1 157 ? 24.480 -7.755 -23.116 1.00 92.25 157 ARG A O 1
ATOM 1263 N N . ILE A 1 158 ? 23.135 -5.970 -22.903 1.00 90.56 158 ILE A N 1
ATOM 1264 C CA . ILE A 1 158 ? 23.742 -5.188 -23.990 1.00 90.56 158 ILE A CA 1
ATOM 1265 C C . ILE A 1 158 ? 25.187 -4.822 -23.631 1.00 90.56 158 ILE A C 1
ATOM 1267 O O . ILE A 1 158 ? 26.092 -5.079 -24.417 1.00 90.56 158 ILE A O 1
ATOM 1271 N N . VAL A 1 159 ? 25.413 -4.285 -22.428 1.00 93.00 159 VAL A N 1
ATOM 1272 C CA . VAL A 1 159 ? 26.758 -3.928 -21.945 1.00 93.00 159 VAL A CA 1
ATOM 1273 C C . VAL A 1 159 ? 27.657 -5.162 -21.850 1.00 93.00 159 VAL A C 1
ATOM 1275 O O . VAL A 1 159 ? 28.803 -5.108 -22.282 1.00 93.00 159 VAL A O 1
ATOM 1278 N N . GLY A 1 160 ? 27.133 -6.287 -21.355 1.00 95.56 160 GLY A N 1
ATOM 1279 C CA . GLY A 1 160 ? 27.875 -7.544 -21.282 1.00 95.56 160 GLY A CA 1
ATOM 1280 C C . GLY A 1 160 ? 28.324 -8.045 -22.656 1.00 95.56 160 GLY A C 1
ATOM 1281 O O . GLY A 1 160 ? 29.481 -8.416 -22.818 1.00 95.56 160 GLY A O 1
ATOM 1282 N N . VAL A 1 161 ? 27.448 -7.997 -23.666 1.00 94.31 161 VAL A N 1
ATOM 1283 C CA . VAL A 1 161 ? 27.813 -8.370 -25.044 1.00 94.31 161 VAL A CA 1
ATOM 1284 C C . VAL A 1 161 ? 28.867 -7.421 -25.620 1.00 94.31 161 VAL A C 1
ATOM 1286 O O . VAL A 1 161 ? 29.834 -7.896 -26.205 1.00 94.31 161 VAL A O 1
ATOM 1289 N N . LEU A 1 162 ? 28.734 -6.103 -25.424 1.00 93.94 162 LEU A N 1
ATOM 1290 C CA . LEU A 1 162 ? 29.740 -5.134 -25.884 1.00 93.94 162 LEU A CA 1
ATOM 1291 C C . LEU A 1 162 ? 31.107 -5.379 -25.238 1.00 93.94 162 LEU A C 1
ATOM 1293 O O . LEU A 1 162 ? 32.122 -5.336 -25.925 1.00 93.94 162 LEU A O 1
ATOM 1297 N N . PHE A 1 163 ? 31.134 -5.682 -23.940 1.00 94.56 163 PHE A N 1
ATOM 1298 C CA . PHE A 1 163 ? 32.368 -6.006 -23.231 1.00 94.56 163 PHE A CA 1
ATOM 1299 C C . PHE A 1 163 ? 33.005 -7.304 -23.746 1.00 94.56 163 PHE A C 1
ATOM 1301 O O . PHE A 1 163 ? 34.219 -7.360 -23.922 1.00 94.56 163 PHE A O 1
ATOM 1308 N N . LEU A 1 164 ? 32.200 -8.332 -24.039 1.00 95.44 164 LEU A N 1
ATOM 1309 C CA . LEU A 1 164 ? 32.696 -9.573 -24.640 1.00 95.44 164 LEU A CA 1
ATOM 1310 C C . LEU A 1 164 ? 33.294 -9.341 -26.032 1.00 95.44 164 LEU A C 1
ATOM 1312 O O . LEU A 1 164 ? 34.362 -9.873 -26.323 1.00 95.44 164 LEU A O 1
ATOM 1316 N N . ILE A 1 165 ? 32.641 -8.529 -26.870 1.00 94.31 165 ILE A N 1
ATOM 1317 C CA . ILE A 1 165 ? 33.168 -8.155 -28.191 1.00 94.31 165 ILE A CA 1
ATOM 1318 C C . ILE A 1 165 ? 34.486 -7.390 -28.034 1.00 94.31 165 ILE A C 1
ATOM 1320 O O . ILE A 1 165 ? 35.463 -7.739 -28.689 1.00 94.31 165 ILE A O 1
ATOM 1324 N N . LEU A 1 166 ? 34.542 -6.412 -27.124 1.00 94.31 166 LEU A N 1
ATOM 1325 C CA . LEU A 1 166 ? 35.752 -5.638 -26.842 1.00 94.31 166 LEU A CA 1
ATOM 1326 C C . LEU A 1 166 ? 36.914 -6.533 -26.389 1.00 94.31 166 LEU A C 1
ATOM 1328 O O . LEU A 1 166 ? 38.035 -6.380 -26.871 1.00 94.31 166 LEU A O 1
ATOM 1332 N N . ALA A 1 167 ? 36.655 -7.477 -25.481 1.00 92.75 167 ALA A N 1
ATOM 1333 C CA . ALA A 1 167 ? 37.662 -8.423 -25.009 1.00 92.75 167 ALA A CA 1
ATOM 1334 C C . ALA A 1 167 ? 38.171 -9.312 -26.153 1.00 92.75 167 ALA A C 1
ATOM 1336 O O . ALA A 1 167 ? 39.378 -9.499 -26.299 1.00 92.75 167 ALA A O 1
ATOM 1337 N N . PHE A 1 168 ? 37.264 -9.816 -26.992 1.00 92.75 168 PHE A N 1
ATOM 1338 C CA . PHE A 1 168 ? 37.617 -10.653 -28.134 1.00 92.75 168 PHE A CA 1
ATOM 1339 C C . PHE A 1 168 ? 38.437 -9.890 -29.183 1.00 92.75 168 PHE A C 1
ATOM 1341 O O . PHE A 1 168 ? 39.481 -10.378 -29.614 1.00 92.75 168 PHE A O 1
ATOM 1348 N N . GLU A 1 169 ? 38.028 -8.670 -29.543 1.00 88.88 169 GLU A N 1
ATOM 1349 C CA . GLU A 1 169 ? 38.801 -7.810 -30.445 1.00 88.88 169 GLU A CA 1
ATOM 1350 C C . GLU A 1 169 ? 40.168 -7.457 -29.875 1.00 88.88 169 GLU A C 1
ATOM 1352 O O . GLU A 1 169 ? 41.152 -7.486 -30.604 1.00 88.88 169 GLU A O 1
ATOM 1357 N N . THR A 1 170 ? 40.254 -7.157 -28.579 1.00 90.31 170 THR A N 1
ATOM 1358 C CA . THR A 1 170 ? 41.533 -6.848 -27.932 1.00 90.31 170 THR A CA 1
ATOM 1359 C C . THR A 1 170 ? 42.500 -8.026 -28.039 1.00 90.31 170 THR A C 1
ATOM 1361 O O . THR A 1 170 ? 43.675 -7.828 -28.335 1.00 90.31 170 THR A O 1
ATOM 1364 N N . VAL A 1 171 ? 42.022 -9.260 -27.839 1.00 88.25 171 VAL A N 1
ATOM 1365 C CA . VAL A 1 171 ? 42.855 -10.467 -27.957 1.00 88.25 171 VAL A CA 1
ATOM 1366 C C . VAL A 1 171 ? 43.313 -10.685 -29.400 1.00 88.25 171 VAL A C 1
ATOM 1368 O O . VAL A 1 171 ? 44.503 -10.895 -29.630 1.00 88.25 171 VAL A O 1
ATOM 1371 N N . LEU A 1 172 ? 42.398 -10.608 -30.372 1.00 85.62 172 LEU A N 1
ATOM 1372 C CA . LEU A 1 172 ? 42.733 -10.815 -31.785 1.00 85.62 172 LEU A CA 1
ATOM 1373 C C . LEU A 1 172 ? 43.665 -9.725 -32.328 1.00 85.62 172 LEU A C 1
ATOM 1375 O O . LEU A 1 172 ? 44.699 -10.037 -32.922 1.00 85.62 172 LEU A O 1
ATOM 1379 N N . ASN A 1 173 ? 43.330 -8.455 -32.088 1.00 84.81 173 ASN A N 1
ATOM 1380 C CA . ASN A 1 173 ? 44.135 -7.320 -32.533 1.00 84.81 173 ASN A CA 1
ATOM 1381 C C . ASN A 1 173 ? 45.476 -7.277 -31.791 1.00 84.81 173 ASN A C 1
ATOM 1383 O O . ASN A 1 173 ? 46.496 -6.991 -32.404 1.00 84.81 173 ASN A O 1
ATOM 1387 N N . GLY A 1 174 ? 45.505 -7.618 -30.499 1.00 85.62 174 GLY A N 1
ATOM 1388 C CA . GLY A 1 174 ? 46.726 -7.624 -29.689 1.00 85.62 174 GLY A CA 1
ATOM 1389 C C . GLY A 1 174 ? 47.706 -8.708 -30.111 1.00 85.62 174 GLY A C 1
ATOM 1390 O O . GLY A 1 174 ? 48.903 -8.443 -30.200 1.00 85.62 174 GLY A O 1
ATOM 1391 N N . ALA A 1 175 ? 47.210 -9.902 -30.448 1.00 82.19 175 ALA A N 1
ATOM 1392 C CA . ALA A 1 175 ? 48.043 -10.963 -31.006 1.00 82.19 175 ALA A CA 1
ATOM 1393 C C . ALA A 1 175 ? 48.693 -10.522 -32.326 1.00 82.19 175 ALA A C 1
ATOM 1395 O O . ALA A 1 175 ? 49.892 -10.716 -32.510 1.00 82.19 175 ALA A O 1
ATOM 1396 N N . PHE A 1 176 ? 47.932 -9.867 -33.207 1.00 80.81 176 PHE A N 1
ATOM 1397 C CA . PHE A 1 176 ? 48.442 -9.380 -34.488 1.00 80.81 176 PHE A CA 1
ATOM 1398 C C . PHE A 1 176 ? 49.444 -8.222 -34.330 1.00 80.81 176 PHE A C 1
ATOM 1400 O O . PHE A 1 176 ? 50.528 -8.270 -34.903 1.00 80.81 176 PHE A O 1
ATOM 1407 N N . LEU A 1 177 ? 49.125 -7.220 -33.505 1.00 79.31 177 LEU A N 1
ATOM 1408 C CA . LEU A 1 177 ? 49.955 -6.025 -33.280 1.00 79.31 177 LEU A CA 1
ATOM 1409 C C . LEU A 1 177 ? 51.206 -6.302 -32.437 1.00 79.31 177 LEU A C 1
ATOM 1411 O O . LEU A 1 177 ? 52.171 -5.545 -32.485 1.00 79.31 177 LEU A O 1
ATOM 1415 N N . SER A 1 178 ? 51.223 -7.399 -31.676 1.00 80.19 178 SER A N 1
ATOM 1416 C CA . SER A 1 178 ? 52.425 -7.827 -30.951 1.00 80.19 178 SER A CA 1
ATOM 1417 C C . SER A 1 178 ? 53.560 -8.275 -31.883 1.00 80.19 178 SER A C 1
ATOM 1419 O O . SER A 1 178 ? 54.729 -8.212 -31.497 1.00 80.19 178 SER A O 1
ATOM 1421 N N . VAL A 1 179 ? 53.240 -8.679 -33.120 1.00 70.75 179 VAL A N 1
ATOM 1422 C CA . VAL A 1 179 ? 54.218 -9.059 -34.147 1.00 70.75 179 VAL A CA 1
ATOM 1423 C C . VAL A 1 179 ? 54.784 -7.784 -34.779 1.00 70.75 179 VAL A C 1
ATOM 1425 O O . VAL A 1 179 ? 54.255 -7.276 -35.761 1.00 70.75 179 VAL A O 1
ATOM 1428 N N . GLY A 1 180 ? 55.852 -7.246 -34.184 1.00 62.03 180 GLY A N 1
ATOM 1429 C CA . GLY A 1 180 ? 56.549 -6.042 -34.666 1.00 62.03 180 GLY A CA 1
ATOM 1430 C C . GLY A 1 180 ? 56.682 -4.909 -33.642 1.00 62.03 180 GLY A C 1
ATOM 1431 O O . GLY A 1 180 ? 57.359 -3.924 -33.922 1.00 62.03 180 GLY A O 1
ATOM 1432 N N . ASN A 1 181 ? 56.092 -5.038 -32.447 1.00 72.12 181 ASN A N 1
ATOM 1433 C CA . ASN A 1 181 ? 56.190 -4.025 -31.392 1.00 72.12 181 ASN A CA 1
ATOM 1434 C C . ASN A 1 181 ? 57.430 -4.248 -30.498 1.00 72.12 181 ASN A C 1
ATOM 1436 O O . ASN A 1 181 ? 57.670 -5.355 -30.013 1.00 72.12 181 ASN A O 1
ATOM 1440 N N . ILE A 1 182 ? 58.187 -3.178 -30.224 1.00 68.62 182 ILE A N 1
ATOM 1441 C CA . ILE A 1 182 ? 59.408 -3.179 -29.392 1.00 68.62 182 ILE A CA 1
ATOM 1442 C C . ILE A 1 182 ? 59.117 -3.656 -27.954 1.00 68.62 182 ILE A C 1
ATOM 1444 O O . ILE A 1 182 ? 59.965 -4.280 -27.319 1.00 68.62 182 ILE A O 1
ATOM 1448 N N . PHE A 1 183 ? 57.900 -3.424 -27.449 1.00 74.06 183 PHE A N 1
ATOM 1449 C CA . PHE A 1 183 ? 57.447 -3.866 -26.122 1.00 74.06 183 PHE A CA 1
ATOM 1450 C C . PHE A 1 183 ? 56.763 -5.248 -26.130 1.00 74.06 183 PHE A C 1
ATOM 1452 O O . PHE A 1 183 ? 56.155 -5.653 -25.132 1.00 74.06 183 PHE A O 1
ATOM 1459 N N . GLY A 1 184 ? 56.840 -5.979 -27.247 1.00 77.50 184 GLY A N 1
ATOM 1460 C CA . GLY A 1 184 ? 56.284 -7.321 -27.403 1.00 77.50 184 GLY A CA 1
ATOM 1461 C C . GLY A 1 184 ? 54.781 -7.382 -27.113 1.00 77.50 184 GLY A C 1
ATOM 1462 O O . GLY A 1 184 ? 54.006 -6.519 -27.527 1.00 77.50 184 GLY A O 1
ATOM 1463 N N . LEU A 1 185 ? 54.357 -8.410 -26.372 1.00 76.31 185 LEU A N 1
ATOM 1464 C CA . LEU A 1 185 ? 52.941 -8.669 -26.091 1.00 76.31 185 LEU A CA 1
ATOM 1465 C C . LEU A 1 185 ? 52.266 -7.542 -25.291 1.00 76.31 185 LEU A C 1
ATOM 1467 O O . LEU A 1 185 ? 51.106 -7.228 -25.539 1.00 76.31 185 LEU A O 1
ATOM 1471 N N . VAL A 1 186 ? 52.983 -6.913 -24.353 1.00 80.31 186 VAL A N 1
ATOM 1472 C CA . VAL A 1 186 ? 52.428 -5.838 -23.511 1.00 80.31 186 VAL A CA 1
ATOM 1473 C C . VAL A 1 186 ? 52.133 -4.590 -24.348 1.00 80.31 186 VAL A C 1
ATOM 1475 O O . VAL A 1 186 ? 51.060 -4.004 -24.208 1.00 80.31 186 VAL A O 1
ATOM 1478 N N . GLY A 1 187 ? 53.042 -4.234 -25.264 1.00 81.12 187 GLY A N 1
ATOM 1479 C CA . GLY A 1 187 ? 52.838 -3.146 -26.227 1.00 81.12 187 GLY A CA 1
ATOM 1480 C C . GLY A 1 187 ? 51.639 -3.405 -27.136 1.00 81.12 187 GLY A C 1
ATOM 1481 O O . GLY A 1 187 ? 50.703 -2.604 -27.166 1.00 81.12 187 GLY A O 1
ATOM 1482 N N . GLY A 1 188 ? 51.610 -4.578 -27.779 1.00 82.38 188 GLY A N 1
ATOM 1483 C CA . GLY A 1 188 ? 50.541 -4.961 -28.706 1.00 82.38 188 GLY A CA 1
ATOM 1484 C C . GLY A 1 188 ? 49.151 -5.004 -28.064 1.00 82.38 188 GLY A C 1
ATOM 1485 O O . GLY A 1 188 ? 48.185 -4.537 -28.663 1.00 82.38 188 GLY A O 1
ATOM 1486 N N . VAL A 1 189 ? 49.027 -5.493 -26.823 1.00 83.88 189 VAL A N 1
ATOM 1487 C CA . VAL A 1 189 ? 47.743 -5.485 -26.095 1.00 83.88 189 VAL A CA 1
ATOM 1488 C C . VAL A 1 189 ? 47.289 -4.059 -25.772 1.00 83.88 189 VAL A C 1
ATOM 1490 O O . VAL A 1 189 ? 46.104 -3.757 -25.898 1.00 83.88 189 VAL A O 1
ATOM 1493 N N . SER A 1 190 ? 48.205 -3.169 -25.381 1.00 84.25 190 SER A N 1
ATOM 1494 C CA . SER A 1 190 ? 47.856 -1.783 -25.043 1.00 84.25 190 SER A CA 1
ATOM 1495 C C . SER A 1 190 ? 47.321 -0.999 -26.250 1.00 84.25 190 SER A C 1
ATOM 1497 O O . SER A 1 190 ? 46.299 -0.320 -26.143 1.00 84.25 190 SER A O 1
ATOM 1499 N N . GLU A 1 191 ? 47.938 -1.176 -27.421 1.00 83.38 191 GLU A N 1
ATOM 1500 C CA . GLU A 1 191 ? 47.478 -0.599 -28.689 1.00 83.38 191 GLU A CA 1
ATOM 1501 C C . GLU A 1 191 ? 46.153 -1.229 -29.144 1.00 83.38 191 GLU A C 1
ATOM 1503 O O . GLU A 1 191 ? 45.234 -0.529 -29.580 1.00 83.38 191 GLU A O 1
ATOM 1508 N N . ALA A 1 192 ? 46.003 -2.544 -28.965 1.00 87.19 192 ALA A N 1
ATOM 1509 C CA . ALA A 1 192 ? 44.792 -3.269 -29.329 1.00 87.19 192 ALA A CA 1
ATOM 1510 C C . ALA A 1 192 ? 43.559 -2.842 -28.530 1.00 87.19 192 ALA A C 1
ATOM 1512 O O . ALA A 1 192 ? 42.476 -2.783 -29.108 1.00 87.19 192 ALA A O 1
ATOM 1513 N N . ILE A 1 193 ? 43.703 -2.503 -27.243 1.00 88.38 193 ILE A N 1
ATOM 1514 C CA . ILE A 1 193 ? 42.591 -1.982 -26.431 1.00 88.38 193 ILE A CA 1
ATOM 1515 C C . ILE A 1 193 ? 42.056 -0.674 -27.024 1.00 88.38 193 ILE A C 1
ATOM 1517 O O . ILE A 1 193 ? 40.842 -0.481 -27.087 1.00 88.38 193 ILE A O 1
ATOM 1521 N N . ILE A 1 194 ? 42.939 0.224 -27.472 1.00 88.19 194 ILE A N 1
ATOM 1522 C CA . ILE A 1 194 ? 42.544 1.520 -28.042 1.00 88.19 194 ILE A CA 1
ATOM 1523 C C . ILE A 1 194 ? 41.800 1.307 -29.365 1.00 88.19 194 ILE A C 1
ATOM 1525 O O . ILE A 1 194 ? 40.728 1.877 -29.572 1.00 88.19 194 ILE A O 1
ATOM 1529 N N . ILE A 1 195 ? 42.338 0.450 -30.238 1.00 86.06 195 ILE A N 1
ATOM 1530 C CA . ILE A 1 195 ? 41.743 0.151 -31.547 1.00 86.06 195 ILE A CA 1
ATOM 1531 C C . ILE A 1 195 ? 40.401 -0.577 -31.388 1.00 86.06 195 ILE A C 1
ATOM 1533 O O . ILE A 1 195 ? 39.413 -0.175 -32.004 1.00 86.06 195 ILE A O 1
ATOM 1537 N N . ALA A 1 196 ? 40.334 -1.593 -30.523 1.00 89.31 196 ALA A N 1
ATOM 1538 C CA . ALA A 1 196 ? 39.099 -2.313 -30.215 1.00 89.31 196 ALA A CA 1
ATOM 1539 C C . ALA A 1 196 ? 38.053 -1.383 -29.575 1.00 89.31 196 ALA A C 1
ATOM 1541 O O . ALA A 1 196 ? 36.883 -1.384 -29.951 1.00 89.31 196 ALA A O 1
ATOM 1542 N N . GLY A 1 197 ? 38.472 -0.509 -28.656 1.00 91.25 197 GLY A N 1
ATOM 1543 C CA . GLY A 1 197 ? 37.600 0.497 -28.050 1.00 91.25 197 GLY A CA 1
ATOM 1544 C C . GLY A 1 197 ? 36.997 1.450 -29.082 1.00 91.25 197 GLY A C 1
ATOM 1545 O O . GLY A 1 197 ? 35.799 1.738 -29.031 1.00 91.25 197 GLY A O 1
ATOM 1546 N N . LEU A 1 198 ? 37.798 1.900 -30.049 1.00 90.31 198 LEU A N 1
ATOM 1547 C CA . LEU A 1 198 ? 37.335 2.761 -31.133 1.00 90.31 198 LEU A CA 1
ATOM 1548 C C . LEU A 1 198 ? 36.373 2.020 -32.073 1.00 90.31 198 LEU A C 1
ATOM 1550 O O . LEU A 1 198 ? 35.326 2.570 -32.412 1.00 90.31 198 LEU A O 1
ATOM 1554 N N . ASN A 1 199 ? 36.661 0.767 -32.436 1.00 88.56 199 ASN A N 1
ATOM 1555 C CA . ASN A 1 199 ? 35.793 -0.014 -33.320 1.00 88.56 199 ASN A CA 1
ATOM 1556 C C . ASN A 1 199 ? 34.439 -0.339 -32.666 1.00 88.56 199 ASN A C 1
ATOM 1558 O O . ASN A 1 199 ? 33.383 0.004 -33.207 1.00 88.56 199 ASN A O 1
ATOM 1562 N N . VAL A 1 200 ? 34.453 -0.900 -31.450 1.00 91.88 200 VAL A N 1
ATOM 1563 C CA . VAL A 1 200 ? 33.231 -1.159 -30.669 1.00 91.88 200 VAL A CA 1
ATOM 1564 C C . VAL A 1 200 ? 32.472 0.139 -30.392 1.00 91.88 200 VAL A C 1
ATOM 1566 O O . VAL A 1 200 ? 31.244 0.163 -30.491 1.00 91.88 200 VAL A O 1
ATOM 1569 N N . GLY A 1 201 ? 33.177 1.230 -30.084 1.00 92.31 201 GLY A N 1
ATOM 1570 C CA . GLY A 1 201 ? 32.585 2.542 -29.828 1.00 92.31 201 GLY A CA 1
ATOM 1571 C C . GLY A 1 201 ? 31.843 3.105 -31.041 1.00 92.31 201 GLY A C 1
ATOM 1572 O O . GLY A 1 201 ? 30.682 3.503 -30.921 1.00 92.31 201 GLY A O 1
ATOM 1573 N N . ILE A 1 202 ? 32.467 3.082 -32.222 1.00 90.75 202 ILE A N 1
ATOM 1574 C CA . ILE A 1 202 ? 31.824 3.506 -33.474 1.00 90.75 202 ILE A CA 1
ATOM 1575 C C . ILE A 1 202 ? 30.627 2.601 -33.782 1.00 90.75 202 ILE A C 1
ATOM 1577 O O . ILE A 1 202 ? 29.542 3.107 -34.079 1.00 90.75 202 ILE A O 1
ATOM 1581 N N . GLY A 1 203 ? 30.782 1.280 -33.651 1.00 91.12 203 GLY A N 1
ATOM 1582 C CA . GLY A 1 203 ? 29.691 0.322 -33.842 1.00 91.12 203 GLY A CA 1
ATOM 1583 C C . GLY A 1 203 ? 28.504 0.585 -32.909 1.00 91.12 203 GLY A C 1
ATOM 1584 O O . GLY A 1 203 ? 27.350 0.563 -33.343 1.00 91.12 203 GLY A O 1
ATOM 1585 N N . TRP A 1 204 ? 28.767 0.917 -31.644 1.00 92.00 204 TRP A N 1
ATOM 1586 C CA . TRP A 1 204 ? 27.737 1.276 -30.673 1.00 92.00 204 TRP A CA 1
ATOM 1587 C C . TRP A 1 204 ? 27.013 2.579 -31.036 1.00 92.00 204 TRP A C 1
ATOM 1589 O O . TRP A 1 204 ? 25.781 2.607 -31.016 1.00 92.00 204 TRP A O 1
ATOM 1599 N N . ILE A 1 205 ? 27.739 3.634 -31.428 1.00 92.06 205 ILE A N 1
ATOM 1600 C CA . ILE A 1 205 ? 27.151 4.918 -31.859 1.00 92.06 205 ILE A CA 1
ATOM 1601 C C . ILE A 1 205 ? 26.251 4.711 -33.082 1.00 92.06 205 ILE A C 1
ATOM 1603 O O . ILE A 1 205 ? 25.116 5.197 -33.124 1.00 92.06 205 ILE A O 1
ATOM 1607 N N . VAL A 1 206 ? 26.737 3.952 -34.064 1.00 91.31 206 VAL A N 1
ATOM 1608 C CA . VAL A 1 206 ? 26.017 3.654 -35.306 1.00 91.31 206 VAL A CA 1
ATOM 1609 C C . VAL A 1 206 ? 24.775 2.792 -35.031 1.00 91.31 206 VAL A C 1
ATOM 1611 O O . VAL A 1 206 ? 23.696 3.064 -35.568 1.00 91.31 206 VAL A O 1
ATOM 1614 N N . GLY A 1 207 ? 24.889 1.815 -34.128 1.00 89.88 207 GLY A N 1
ATOM 1615 C CA . GLY A 1 207 ? 23.778 0.994 -33.648 1.00 89.88 207 GLY A CA 1
ATOM 1616 C C . GLY A 1 207 ? 22.712 1.787 -32.884 1.00 89.88 207 GLY A C 1
ATOM 1617 O O . GLY A 1 207 ? 21.515 1.571 -33.078 1.00 89.88 207 GLY A O 1
ATOM 1618 N N . TRP A 1 208 ? 23.129 2.723 -32.029 1.00 88.44 208 TRP A N 1
ATOM 1619 C CA . TRP A 1 208 ? 22.224 3.527 -31.205 1.00 88.44 208 TRP A CA 1
ATOM 1620 C C . TRP A 1 208 ? 21.494 4.620 -32.001 1.00 88.44 208 TRP A C 1
ATOM 1622 O O . TRP A 1 208 ? 20.317 4.885 -31.733 1.00 88.44 208 TRP A O 1
ATOM 1632 N N . GLY A 1 209 ? 22.168 5.227 -32.983 1.00 88.31 209 GLY A N 1
ATOM 1633 C CA . GLY A 1 209 ? 21.628 6.294 -33.826 1.00 88.31 209 GLY A CA 1
ATOM 1634 C C . GLY A 1 209 ? 21.080 5.788 -35.170 1.00 88.31 209 GLY A C 1
ATOM 1635 O O . GLY A 1 209 ? 19.917 5.380 -35.226 1.00 88.31 209 GLY A O 1
ATOM 1636 N N . PRO A 1 210 ? 21.874 5.822 -36.261 1.00 88.38 210 PRO A N 1
ATOM 1637 C CA . PRO A 1 210 ? 21.425 5.522 -37.624 1.00 88.38 210 PRO A CA 1
ATOM 1638 C C . PRO A 1 210 ? 20.623 4.226 -37.783 1.00 88.38 210 PRO A C 1
ATOM 1640 O O . PRO A 1 210 ? 19.534 4.257 -38.362 1.00 88.38 210 PRO A O 1
ATOM 1643 N N . LEU A 1 211 ? 21.101 3.096 -37.240 1.00 88.38 211 LEU A N 1
ATOM 1644 C CA . LEU A 1 211 ? 20.408 1.810 -37.407 1.00 88.38 211 LEU A CA 1
ATOM 1645 C C . LEU A 1 211 ? 19.020 1.803 -36.764 1.00 88.38 211 LEU A C 1
ATOM 1647 O O . LEU A 1 211 ? 18.099 1.177 -37.290 1.00 88.38 211 LEU A O 1
ATOM 1651 N N . ARG A 1 212 ? 18.832 2.530 -35.660 1.00 88.06 212 ARG A N 1
ATOM 1652 C CA . ARG A 1 212 ? 17.530 2.637 -34.996 1.00 88.06 212 ARG A CA 1
ATOM 1653 C C . ARG A 1 212 ? 16.496 3.323 -35.888 1.00 88.06 212 ARG A C 1
ATOM 1655 O O . ARG A 1 212 ? 15.314 2.978 -35.836 1.00 88.06 212 ARG A O 1
ATOM 1662 N N . TRP A 1 213 ? 16.925 4.281 -36.706 1.00 89.38 213 TRP A N 1
ATOM 1663 C CA . TRP A 1 213 ? 16.035 5.041 -37.582 1.00 89.38 213 TRP A CA 1
ATOM 1664 C C . TRP A 1 213 ? 15.621 4.278 -38.844 1.00 89.38 213 TRP A C 1
ATOM 1666 O O . TRP A 1 213 ? 14.564 4.575 -39.395 1.00 89.38 213 TRP A O 1
ATOM 1676 N N . ILE A 1 214 ? 16.353 3.235 -39.251 1.00 88.94 214 ILE A N 1
ATOM 1677 C CA . ILE A 1 214 ? 15.993 2.379 -40.402 1.00 88.94 214 ILE A CA 1
ATOM 1678 C C . ILE A 1 214 ? 14.628 1.698 -40.200 1.00 88.94 214 ILE A C 1
ATOM 1680 O O . ILE A 1 214 ? 13.866 1.503 -41.149 1.00 88.94 214 ILE A O 1
ATOM 1684 N N . CYS A 1 215 ? 14.289 1.379 -38.951 1.00 83.06 215 CYS A N 1
ATOM 1685 C CA . CYS A 1 215 ? 13.018 0.758 -38.579 1.00 83.06 215 CYS A CA 1
ATOM 1686 C C . CYS A 1 215 ? 11.906 1.776 -38.264 1.00 83.06 215 CYS A C 1
ATOM 1688 O O . CYS A 1 215 ? 10.838 1.390 -37.787 1.00 83.06 215 CYS A O 1
ATOM 1690 N N . HIS A 1 216 ? 12.138 3.073 -38.485 1.00 85.25 216 HIS A N 1
ATOM 1691 C CA . HIS A 1 216 ? 11.162 4.117 -38.185 1.00 85.25 216 HIS A CA 1
ATOM 1692 C C . HIS A 1 216 ? 10.043 4.169 -39.244 1.00 85.25 216 HIS A C 1
ATOM 1694 O O . HIS A 1 216 ? 10.285 3.966 -40.433 1.00 85.25 216 HIS A O 1
ATOM 1700 N N . ARG A 1 217 ? 8.803 4.484 -38.830 1.00 82.94 217 ARG A N 1
ATOM 1701 C CA . ARG A 1 217 ? 7.646 4.607 -39.744 1.00 82.94 217 ARG A CA 1
ATOM 1702 C C . ARG A 1 217 ? 7.768 5.804 -40.689 1.00 82.94 217 ARG A C 1
ATOM 1704 O O . ARG A 1 217 ? 7.449 5.699 -41.868 1.00 82.94 217 ARG A O 1
ATOM 1711 N N . ASN A 1 218 ? 8.221 6.943 -40.167 1.00 87.00 218 ASN A N 1
ATOM 1712 C CA . ASN A 1 218 ? 8.433 8.150 -40.967 1.00 87.00 218 ASN A CA 1
ATOM 1713 C C . ASN A 1 218 ? 9.534 7.924 -42.011 1.00 87.00 218 ASN A C 1
ATOM 1715 O O . ASN A 1 218 ? 10.704 7.763 -41.661 1.00 87.00 218 ASN A O 1
ATOM 1719 N N . VAL A 1 219 ? 9.151 8.003 -43.285 1.00 88.25 219 VAL A N 1
ATOM 1720 C CA . VAL A 1 219 ? 10.036 7.877 -44.452 1.00 88.25 219 VAL A CA 1
ATOM 1721 C C . VAL A 1 219 ? 11.298 8.756 -44.377 1.00 88.25 219 VAL A C 1
ATOM 1723 O O . VAL A 1 219 ? 12.373 8.211 -44.616 1.00 88.25 219 VAL A O 1
ATOM 1726 N N . PRO A 1 220 ? 11.255 10.055 -44.003 1.00 90.44 220 PRO A N 1
ATOM 1727 C CA . PRO A 1 220 ? 12.476 10.870 -43.963 1.00 90.44 220 PRO A CA 1
ATOM 1728 C C . PRO A 1 220 ? 13.485 10.388 -42.912 1.00 90.44 220 PRO A C 1
ATOM 1730 O O . PRO A 1 220 ? 14.681 10.336 -43.185 1.00 90.44 220 PRO A O 1
ATOM 1733 N N . LEU A 1 221 ? 13.014 9.965 -41.734 1.00 89.06 221 LEU A N 1
ATOM 1734 C CA . LEU A 1 221 ? 13.883 9.402 -40.692 1.00 89.06 221 LEU A CA 1
ATOM 1735 C C . LEU A 1 221 ? 14.479 8.064 -41.135 1.00 89.06 221 LEU A C 1
ATOM 1737 O O . LEU A 1 221 ? 15.658 7.805 -40.906 1.00 89.06 221 LEU A O 1
ATOM 1741 N N . LYS A 1 222 ? 13.690 7.244 -41.834 1.00 91.62 222 LYS A N 1
ATOM 1742 C CA . LYS A 1 222 ? 14.165 5.992 -42.422 1.00 91.62 222 LYS A CA 1
ATOM 1743 C C . LYS A 1 222 ? 15.276 6.219 -43.448 1.00 91.62 222 LYS A C 1
ATOM 1745 O O . LYS A 1 222 ? 16.277 5.507 -43.419 1.00 91.62 222 LYS A O 1
ATOM 1750 N N . LEU A 1 223 ? 15.124 7.222 -44.314 1.00 92.50 223 LEU A N 1
ATOM 1751 C CA . LEU A 1 223 ? 16.153 7.604 -45.284 1.00 92.50 223 LEU A CA 1
ATOM 1752 C C . LEU A 1 223 ? 17.421 8.120 -44.596 1.00 92.50 223 LEU A C 1
ATOM 1754 O O . LEU A 1 223 ? 18.508 7.706 -44.982 1.00 92.50 223 LEU A O 1
ATOM 1758 N N . ALA A 1 224 ? 17.294 8.935 -43.544 1.00 92.31 224 ALA A N 1
ATOM 1759 C CA . ALA A 1 224 ? 18.438 9.405 -42.758 1.00 92.31 224 ALA A CA 1
ATOM 1760 C C . ALA A 1 224 ? 19.198 8.253 -42.069 1.00 92.31 224 ALA A C 1
ATOM 1762 O O . ALA A 1 224 ? 20.429 8.233 -42.036 1.00 92.31 224 ALA A O 1
ATOM 1763 N N . GLY A 1 225 ? 18.472 7.259 -41.546 1.00 92.69 225 GLY A N 1
ATOM 1764 C CA . GLY A 1 225 ? 19.074 6.040 -41.002 1.00 92.69 225 GLY A CA 1
ATOM 1765 C C . GLY A 1 225 ? 19.821 5.234 -42.068 1.00 92.69 225 GLY A C 1
ATOM 1766 O O . GLY A 1 225 ? 20.955 4.811 -41.843 1.00 92.69 225 GLY A O 1
ATOM 1767 N N . LEU A 1 226 ? 19.218 5.076 -43.252 1.00 93.62 226 LEU A N 1
ATOM 1768 C CA . LEU A 1 226 ? 19.829 4.370 -44.380 1.00 93.62 226 LEU A CA 1
ATOM 1769 C C . LEU A 1 226 ? 21.086 5.086 -44.894 1.00 93.62 226 LEU A C 1
ATOM 1771 O O . LEU A 1 226 ? 22.097 4.433 -45.141 1.00 93.62 226 LEU A O 1
ATOM 1775 N N . SER A 1 227 ? 21.057 6.417 -45.009 1.00 92.94 227 SER A N 1
ATOM 1776 C CA . SER A 1 227 ? 22.236 7.195 -45.398 1.00 92.94 227 SER A CA 1
ATOM 1777 C C . SER A 1 227 ? 23.347 7.092 -44.357 1.00 92.94 227 SER A C 1
ATOM 1779 O O . SER A 1 227 ? 24.507 6.945 -44.724 1.00 92.94 227 SER A O 1
ATOM 1781 N N . GLY A 1 228 ? 23.012 7.108 -43.062 1.00 92.19 228 GLY A N 1
ATOM 1782 C CA . GLY A 1 228 ? 23.999 6.912 -41.999 1.00 92.19 228 GLY A CA 1
ATOM 1783 C C . GLY A 1 228 ? 24.651 5.526 -42.047 1.00 92.19 228 GLY A C 1
ATOM 1784 O O . GLY A 1 228 ? 25.865 5.417 -41.889 1.00 92.19 228 GLY A O 1
ATOM 1785 N N . LEU A 1 229 ? 23.874 4.476 -42.340 1.00 92.31 229 LEU A N 1
ATOM 1786 C CA . LEU A 1 229 ? 24.411 3.129 -42.560 1.00 92.31 229 LEU A CA 1
ATOM 1787 C C . LEU A 1 229 ? 25.333 3.076 -43.787 1.00 92.31 229 LEU A C 1
ATOM 1789 O O . LEU A 1 229 ? 26.410 2.489 -43.709 1.00 92.31 229 LEU A O 1
ATOM 1793 N N . LEU A 1 230 ? 24.938 3.707 -44.897 1.00 94.38 230 LEU A N 1
ATOM 1794 C CA . LEU A 1 230 ? 25.759 3.786 -46.108 1.00 94.38 230 LEU A CA 1
ATOM 1795 C C . LEU A 1 230 ? 27.108 4.459 -45.818 1.00 94.38 230 LEU A C 1
ATOM 1797 O O . LEU A 1 230 ? 28.149 3.923 -46.186 1.00 94.38 230 LEU A O 1
ATOM 1801 N N . VAL A 1 231 ? 27.093 5.599 -45.122 1.00 93.31 231 VAL A N 1
ATOM 1802 C CA . VAL A 1 231 ? 28.310 6.328 -44.731 1.00 93.31 231 VAL A CA 1
ATOM 1803 C C . VAL A 1 231 ? 29.215 5.454 -43.865 1.00 93.31 231 VAL A C 1
ATOM 1805 O O . VAL A 1 231 ? 30.412 5.381 -44.128 1.00 93.31 231 VAL A O 1
ATOM 1808 N N . TYR A 1 232 ? 28.659 4.746 -42.879 1.00 92.06 232 TYR A N 1
ATOM 1809 C CA . TYR A 1 232 ? 29.433 3.831 -42.039 1.00 92.06 232 TYR A CA 1
ATOM 1810 C C . TYR A 1 232 ? 30.116 2.722 -42.855 1.00 92.06 232 TYR A C 1
ATOM 1812 O O . TYR A 1 232 ? 31.309 2.482 -42.678 1.00 92.06 232 TYR A O 1
ATOM 1820 N N . LEU A 1 233 ? 29.395 2.090 -43.788 1.00 92.62 233 LEU A N 1
ATOM 1821 C CA . LEU A 1 233 ? 29.960 1.052 -44.655 1.00 92.62 233 LEU A CA 1
ATOM 1822 C C . LEU A 1 233 ? 31.067 1.602 -45.561 1.00 92.62 233 LEU A C 1
ATOM 1824 O O . LEU A 1 233 ? 32.129 0.993 -45.662 1.00 92.62 233 LEU A O 1
ATOM 1828 N N . VAL A 1 234 ? 30.851 2.765 -46.183 1.00 94.50 234 VAL A N 1
ATOM 1829 C CA . VAL A 1 234 ? 31.851 3.413 -47.046 1.00 94.50 234 VAL A CA 1
ATOM 1830 C C . VAL A 1 234 ? 33.108 3.767 -46.257 1.00 94.50 234 VAL A C 1
ATOM 1832 O O . VAL A 1 234 ? 34.212 3.494 -46.729 1.00 94.50 234 VAL A O 1
ATOM 1835 N N . LEU A 1 235 ? 32.963 4.323 -45.051 1.00 90.69 235 LEU A N 1
ATOM 1836 C CA . LEU A 1 235 ? 34.099 4.635 -44.182 1.00 90.69 235 LEU A CA 1
ATOM 1837 C C . LEU A 1 235 ? 34.841 3.368 -43.757 1.00 90.69 235 LEU A C 1
ATOM 1839 O O . LEU A 1 235 ? 36.065 3.341 -43.831 1.00 90.69 235 LEU A O 1
ATOM 1843 N N . GLY A 1 236 ? 34.123 2.310 -43.374 1.00 89.19 236 GLY A N 1
ATOM 1844 C CA . GLY A 1 236 ? 34.727 1.033 -42.995 1.00 89.19 236 GLY A CA 1
ATOM 1845 C C . GLY A 1 236 ? 35.516 0.395 -44.139 1.00 89.19 236 GLY A C 1
ATOM 1846 O O . GLY A 1 236 ? 36.661 -0.009 -43.943 1.00 89.19 236 GLY A O 1
ATOM 1847 N N . VAL A 1 237 ? 34.946 0.352 -45.346 1.00 92.19 237 VAL A N 1
ATOM 1848 C CA . VAL A 1 237 ? 35.631 -0.166 -46.542 1.00 92.19 237 VAL A CA 1
ATOM 1849 C C . VAL A 1 237 ? 36.854 0.688 -46.869 1.00 92.19 237 VAL A C 1
ATOM 1851 O O . VAL A 1 237 ? 37.947 0.149 -47.012 1.00 92.19 237 VAL A O 1
ATOM 1854 N N . THR A 1 238 ? 36.698 2.013 -46.919 1.00 91.19 238 THR A N 1
ATOM 1855 C CA . THR A 1 238 ? 37.801 2.944 -47.214 1.00 91.19 238 THR A CA 1
ATOM 1856 C C . THR A 1 238 ? 38.936 2.817 -46.200 1.00 91.19 238 THR A C 1
ATOM 1858 O O . THR A 1 238 ? 40.098 2.756 -46.590 1.00 91.19 238 THR A O 1
ATOM 1861 N N . PHE A 1 239 ? 38.613 2.725 -44.908 1.00 86.12 239 PHE A N 1
ATOM 1862 C CA . PHE A 1 239 ? 39.600 2.540 -43.846 1.00 86.12 239 PHE A CA 1
ATOM 1863 C C . PHE A 1 239 ? 40.366 1.223 -44.012 1.00 86.12 239 PHE A C 1
ATOM 1865 O O . PHE A 1 239 ? 41.594 1.228 -44.005 1.00 86.12 239 PHE A O 1
ATOM 1872 N N . ASN A 1 240 ? 39.664 0.107 -44.232 1.00 86.88 240 ASN A N 1
ATOM 1873 C CA . ASN A 1 240 ? 40.303 -1.200 -44.414 1.00 86.88 240 ASN A CA 1
ATOM 1874 C C . ASN A 1 240 ? 41.179 -1.250 -45.675 1.00 86.88 240 ASN A C 1
ATOM 1876 O O . ASN A 1 240 ? 42.292 -1.770 -45.619 1.00 86.88 240 ASN A O 1
ATOM 1880 N N . LEU A 1 241 ? 40.720 -0.674 -46.793 1.00 88.88 241 LEU A N 1
ATOM 1881 C CA . LEU A 1 241 ? 41.541 -0.543 -48.001 1.00 88.88 241 LEU A CA 1
ATOM 1882 C C . LEU A 1 241 ? 42.779 0.325 -47.744 1.00 88.88 241 LEU A C 1
ATOM 1884 O O . LEU A 1 241 ? 43.869 -0.026 -48.190 1.00 88.88 241 LEU A O 1
ATOM 1888 N N . GLY A 1 242 ? 42.630 1.428 -47.006 1.00 86.50 242 GLY A N 1
ATOM 1889 C CA . GLY A 1 242 ? 43.740 2.300 -46.624 1.00 86.50 242 GLY A CA 1
ATOM 1890 C C . GLY A 1 242 ? 44.799 1.572 -45.795 1.00 86.50 242 GLY A C 1
ATOM 1891 O O . GLY A 1 242 ? 45.983 1.657 -46.109 1.00 86.50 242 GLY A O 1
ATOM 1892 N N . VAL A 1 243 ? 44.379 0.793 -44.794 1.00 82.31 243 VAL A N 1
ATOM 1893 C CA . VAL A 1 243 ? 45.283 -0.035 -43.975 1.00 82.31 243 VAL A CA 1
ATOM 1894 C C . VAL A 1 243 ? 45.981 -1.101 -44.823 1.00 82.31 243 VAL A C 1
ATOM 1896 O O . VAL A 1 243 ? 47.186 -1.301 -44.680 1.00 82.31 243 VAL A O 1
ATOM 1899 N N . ALA A 1 244 ? 45.258 -1.757 -45.734 1.00 83.31 244 ALA A N 1
ATOM 1900 C CA . ALA A 1 244 ? 45.841 -2.749 -46.634 1.00 83.31 244 ALA A CA 1
ATOM 1901 C C . ALA A 1 244 ? 46.916 -2.132 -47.546 1.00 83.31 244 ALA A C 1
ATOM 1903 O O . ALA A 1 244 ? 48.013 -2.675 -47.652 1.00 83.31 244 ALA A O 1
ATOM 1904 N N . HIS A 1 245 ? 46.640 -0.971 -48.147 1.00 86.12 245 HIS A N 1
ATOM 1905 C CA . HIS A 1 245 ? 47.619 -0.251 -48.965 1.00 86.12 245 HIS A CA 1
ATOM 1906 C C . HIS A 1 245 ? 48.827 0.227 -48.156 1.00 86.12 245 HIS A C 1
ATOM 1908 O O . HIS A 1 245 ? 49.955 0.087 -48.621 1.00 86.12 245 HIS A O 1
ATOM 1914 N N . TYR A 1 246 ? 48.606 0.752 -46.948 1.00 79.75 246 TYR A N 1
ATOM 1915 C CA . TYR A 1 246 ? 49.684 1.169 -46.051 1.00 79.75 246 TYR A CA 1
ATOM 1916 C C . TYR A 1 246 ? 50.615 0.002 -45.705 1.00 79.75 246 TYR A C 1
ATOM 1918 O O . TYR A 1 246 ? 51.834 0.138 -45.772 1.00 79.75 246 TYR A O 1
ATOM 1926 N N . ARG A 1 247 ? 50.044 -1.169 -45.410 1.00 78.81 247 ARG A N 1
ATOM 1927 C CA . ARG A 1 247 ? 50.815 -2.381 -45.130 1.00 78.81 247 ARG A CA 1
ATOM 1928 C C . ARG A 1 247 ? 51.659 -2.820 -46.327 1.00 78.81 247 ARG A C 1
ATOM 1930 O O . ARG A 1 247 ? 52.837 -3.098 -46.153 1.00 78.81 247 ARG A O 1
ATOM 1937 N N . VAL A 1 248 ? 51.078 -2.845 -47.527 1.00 83.69 248 VAL A N 1
ATOM 1938 C CA . VAL A 1 248 ? 51.815 -3.209 -48.750 1.00 83.69 248 VAL A CA 1
ATOM 1939 C C . VAL A 1 248 ? 52.961 -2.230 -49.013 1.00 83.69 248 VAL A C 1
ATOM 1941 O O . VAL A 1 248 ? 54.056 -2.666 -49.345 1.00 83.69 248 VAL A O 1
ATOM 1944 N N . ALA A 1 249 ? 52.745 -0.925 -48.814 1.00 80.25 249 ALA A N 1
ATOM 1945 C CA . ALA A 1 249 ? 53.783 0.087 -49.005 1.00 80.25 249 ALA A CA 1
ATOM 1946 C C . ALA A 1 249 ? 54.985 -0.109 -48.059 1.00 80.25 249 ALA A C 1
ATOM 1948 O O . ALA A 1 249 ? 56.127 -0.020 -48.509 1.00 80.25 249 ALA A O 1
ATOM 1949 N N . LEU A 1 250 ? 54.730 -0.443 -46.787 1.00 73.25 250 LEU A N 1
ATOM 1950 C CA . LEU A 1 250 ? 55.767 -0.771 -45.798 1.00 73.25 250 LEU A CA 1
ATOM 1951 C C . LEU A 1 250 ? 56.549 -2.049 -46.137 1.00 73.25 250 LEU A C 1
ATOM 1953 O O . LEU A 1 250 ? 57.715 -2.166 -45.779 1.00 73.25 250 LEU A O 1
ATOM 1957 N N . GLU A 1 251 ? 55.924 -3.013 -46.815 1.00 71.50 251 GLU A N 1
ATOM 1958 C CA . GLU A 1 251 ? 56.585 -4.254 -47.237 1.00 71.50 251 GLU A CA 1
ATOM 1959 C C . GLU A 1 251 ? 57.486 -4.045 -48.477 1.00 71.50 251 GLU A C 1
ATOM 1961 O O . GLU A 1 251 ? 58.419 -4.819 -48.689 1.00 71.50 251 GLU A O 1
ATOM 1966 N N . THR A 1 252 ? 57.248 -3.000 -49.284 1.00 68.44 252 THR A N 1
ATOM 1967 C CA . THR A 1 252 ? 58.003 -2.712 -50.524 1.00 68.44 252 THR A CA 1
ATOM 1968 C C . THR A 1 252 ? 59.164 -1.717 -50.397 1.00 68.44 252 THR A C 1
ATOM 1970 O O . THR A 1 252 ? 60.055 -1.761 -51.243 1.00 68.44 252 THR A O 1
ATOM 1973 N N . GLU A 1 253 ? 59.214 -0.864 -49.368 1.00 53.31 253 GLU A N 1
ATOM 1974 C CA . GLU A 1 253 ? 60.386 -0.015 -49.079 1.00 53.31 253 GLU A CA 1
ATOM 1975 C C . GLU A 1 253 ? 60.934 -0.306 -47.672 1.00 53.31 253 GLU A C 1
ATOM 1977 O O . GLU A 1 253 ? 60.467 0.284 -46.697 1.00 53.31 253 GLU A O 1
ATOM 1982 N N . PRO A 1 254 ? 61.923 -1.213 -47.536 1.00 49.00 254 PRO A N 1
ATOM 1983 C CA . PRO A 1 254 ? 62.589 -1.441 -46.268 1.00 49.00 254 PRO A CA 1
ATOM 1984 C C . PRO A 1 254 ? 63.662 -0.362 -46.093 1.00 49.00 254 PRO A C 1
ATOM 1986 O O . PRO A 1 254 ? 64.759 -0.477 -46.644 1.00 49.00 254 PRO A O 1
ATOM 1989 N N . PHE A 1 255 ? 63.345 0.690 -45.344 1.00 48.22 255 PHE A N 1
ATOM 1990 C CA . PHE A 1 255 ? 64.358 1.520 -44.690 1.00 48.22 255 PHE A CA 1
ATOM 1991 C C . PHE A 1 255 ? 64.410 1.173 -43.205 1.00 48.22 255 PHE A C 1
ATOM 1993 O O . PHE A 1 255 ? 63.328 1.124 -42.575 1.00 48.22 255 PHE A O 1
#

Sequence (255 aa):
MKLSALFGTPRTNVVSSILTFPQIDIEGMARKLRIRERGREQGKRNLPSLDSRELDAVEQEIVNEIESEGGVQYNKYLDHQKTYSDRLNSAGLETLATEIASIAQDAATKFETRTRVGTGDLYAAKREVHETEQELQRFKQRNGLERPAWNQVPRIRIVGVLFLILAFETVLNGAFLSVGNIFGLVGGVSEAIIIAGLNVGIGWIVGWGPLRWICHRNVPLKLAGLSGLLVYLVLGVTFNLGVAHYRVALETEPF

pLDDT: mean 85.56, std 11.84, range [37.91, 98.19]

Secondary structure (DSSP, 8-state):
--GGGTT-----SB---SSSSPPB-HHHHHHHTTHHHHHHHHHHTT-S-TT--SPPHHHHHHHHHHHHHHHHHHHHHHHHHHHHHHHHHHT-HHHHHHHHHHHHHHHHHHHHHHHHHHHHHHHHHHHHHHHHHHHHHHHHHHHT--SPPPPPPPHHHHHHHHHHHHHHHHHHHHHHHTTT-TTHHHHHHHHHHHHHHHHHHHHHHHHHTHHHHHT-SSHHHHHHHHHHHHHHHHHHHHHHHHHHHHHHHHHH---